Protein AF-A0A0F9E823-F1 (afdb_monomer_lite)

Structure (mmCIF, N/CA/C/O backbone):
data_AF-A0A0F9E823-F1
#
_entry.id   AF-A0A0F9E823-F1
#
loop_
_atom_site.group_PDB
_atom_site.id
_atom_site.type_symbol
_atom_site.label_atom_id
_atom_site.label_alt_id
_atom_site.label_comp_id
_atom_site.label_asym_id
_atom_site.label_entity_id
_atom_site.label_seq_id
_atom_site.pdbx_PDB_ins_code
_atom_site.Cartn_x
_atom_site.Cartn_y
_atom_site.Cartn_z
_atom_site.occupancy
_atom_site.B_iso_or_equiv
_atom_site.auth_seq_id
_atom_site.auth_comp_id
_atom_site.auth_asym_id
_atom_site.auth_atom_id
_atom_site.pdbx_PDB_model_num
ATOM 1 N N . TYR A 1 1 ? -15.273 -34.478 31.772 1.00 51.88 1 TYR A N 1
ATOM 2 C CA . TYR A 1 1 ? -16.174 -34.191 32.905 1.00 51.88 1 TYR A CA 1
ATOM 3 C C . TYR A 1 1 ? -17.495 -34.919 32.652 1.00 51.88 1 TYR A C 1
ATOM 5 O O . TYR A 1 1 ? -17.948 -34.896 31.516 1.00 51.88 1 TYR A O 1
ATOM 13 N N . LEU A 1 2 ? -18.035 -35.640 33.644 1.00 41.28 2 LEU A N 1
ATOM 14 C CA . LEU A 1 2 ? -19.328 -36.354 33.585 1.00 41.28 2 LEU A CA 1
ATOM 15 C C . LEU A 1 2 ? -20.407 -35.498 34.263 1.00 41.28 2 LEU A C 1
ATOM 17 O O . LEU A 1 2 ? -20.088 -34.781 35.212 1.00 41.28 2 LEU A O 1
ATOM 21 N N . ASP A 1 3 ? -21.653 -35.568 33.795 1.00 51.78 3 ASP A N 1
ATOM 22 C CA . ASP A 1 3 ? -22.774 -34.869 34.435 1.00 51.78 3 ASP A CA 1
ATOM 23 C C . ASP A 1 3 ? -23.359 -35.646 35.633 1.00 51.78 3 ASP A C 1
ATOM 25 O O . ASP A 1 3 ? -22.961 -36.775 35.933 1.00 51.78 3 ASP A O 1
ATOM 29 N N . ALA A 1 4 ? -24.319 -35.028 36.333 1.00 51.75 4 ALA A N 1
ATOM 30 C CA . ALA A 1 4 ? -24.940 -35.549 37.556 1.00 51.75 4 ALA A CA 1
ATOM 31 C C . ALA A 1 4 ? -25.708 -36.881 37.384 1.00 51.75 4 ALA A C 1
ATOM 33 O O . ALA A 1 4 ? -26.184 -37.437 38.373 1.00 51.75 4 ALA A O 1
ATOM 34 N N . TYR A 1 5 ? -25.802 -37.421 36.163 1.00 61.12 5 TYR A N 1
ATOM 35 C CA . TYR A 1 5 ? -26.420 -38.717 35.868 1.00 61.12 5 TYR A CA 1
ATOM 36 C C . TYR A 1 5 ? -25.444 -39.710 35.219 1.00 61.12 5 TYR A C 1
ATOM 38 O O . TYR A 1 5 ? -25.870 -40.714 34.646 1.00 61.12 5 TYR A O 1
ATOM 46 N N . SER A 1 6 ? -24.133 -39.470 35.352 1.00 50.97 6 SER A N 1
ATOM 47 C CA . SER A 1 6 ? -23.059 -40.373 34.910 1.00 50.97 6 SER A CA 1
ATOM 48 C C . SER A 1 6 ? -23.099 -40.719 33.419 1.00 50.97 6 SER A C 1
ATOM 50 O O . SER A 1 6 ? -22.678 -41.809 33.023 1.00 50.97 6 SER A O 1
ATOM 52 N N . LYS A 1 7 ? -23.578 -39.801 32.571 1.00 49.72 7 LYS A N 1
ATOM 53 C CA . LYS A 1 7 ? -23.459 -39.944 31.116 1.00 49.72 7 LYS A CA 1
ATOM 54 C C . LYS A 1 7 ? -22.260 -39.139 30.604 1.00 49.72 7 LYS A C 1
ATOM 56 O O . LYS A 1 7 ? -22.014 -38.031 31.088 1.00 49.72 7 LYS A O 1
ATOM 61 N N . PRO A 1 8 ? -21.491 -39.667 29.632 1.00 44.06 8 PRO A N 1
ATOM 62 C CA . PRO A 1 8 ? -20.474 -38.878 28.954 1.00 44.06 8 PRO A CA 1
ATOM 63 C C . PRO A 1 8 ? -21.167 -37.756 28.183 1.00 44.06 8 PRO A C 1
ATOM 65 O O . PRO A 1 8 ? -21.894 -38.016 27.225 1.00 44.06 8 PRO A O 1
ATOM 68 N N . GLN A 1 9 ? -20.953 -36.508 28.607 1.00 42.44 9 GLN A N 1
ATOM 69 C CA . GLN A 1 9 ? -21.302 -35.363 27.779 1.00 42.44 9 GLN A CA 1
ATOM 70 C C . GLN A 1 9 ? -20.409 -35.409 26.543 1.00 42.44 9 GLN A C 1
ATOM 72 O O . GLN A 1 9 ? -19.205 -35.161 26.612 1.00 42.44 9 GLN A O 1
ATOM 77 N N . ILE A 1 10 ? -21.010 -35.771 25.412 1.00 44.00 10 ILE A N 1
ATOM 78 C CA . ILE A 1 10 ? -20.443 -35.488 24.104 1.00 44.00 10 ILE A CA 1
ATOM 79 C C . ILE A 1 10 ? -20.475 -33.967 24.013 1.00 44.00 10 ILE A C 1
ATOM 81 O O . ILE A 1 10 ? -21.539 -33.380 23.836 1.00 44.00 10 ILE A O 1
ATOM 85 N N . SER A 1 11 ? -19.325 -33.325 24.205 1.00 42.19 11 SER A N 1
ATOM 86 C CA . SER A 1 11 ? -19.138 -31.951 23.767 1.00 42.19 11 SER A CA 1
ATOM 87 C C . SER A 1 11 ? -19.250 -31.988 22.250 1.00 42.19 11 SER A C 1
ATOM 89 O O . SER A 1 11 ? -18.261 -32.231 21.554 1.00 42.19 11 SER A O 1
ATOM 91 N N . THR A 1 12 ? -20.466 -31.833 21.729 1.00 45.38 12 THR A N 1
ATOM 92 C CA . THR A 1 12 ? -20.644 -31.316 20.382 1.00 45.38 12 THR A CA 1
ATOM 93 C C . THR A 1 12 ? -19.885 -30.006 20.390 1.00 45.38 12 THR A C 1
ATOM 95 O O . THR A 1 12 ? -20.267 -29.049 21.061 1.00 45.38 12 THR A O 1
ATOM 98 N N . GLY A 1 13 ? -18.707 -30.038 19.771 1.00 40.69 13 GLY A N 1
ATOM 99 C CA . GLY A 1 13 ? -17.981 -28.848 19.400 1.00 40.69 13 GLY A CA 1
ATOM 100 C C . GLY A 1 13 ? -18.860 -28.131 18.401 1.00 40.69 13 GLY A C 1
ATOM 101 O O . GLY A 1 13 ? -18.673 -28.284 17.199 1.00 40.69 13 GLY A O 1
ATOM 102 N N . ASP A 1 14 ? -19.844 -27.399 18.914 1.00 35.91 14 ASP A N 1
ATOM 103 C CA . ASP A 1 14 ? -20.392 -26.263 18.216 1.00 35.91 14 ASP A CA 1
ATOM 104 C C . ASP A 1 14 ? -19.185 -25.354 18.048 1.00 35.91 14 ASP A C 1
ATOM 106 O O . ASP A 1 14 ? -18.754 -24.652 18.968 1.00 35.91 14 ASP A O 1
ATOM 110 N N . SER A 1 15 ? -18.542 -25.479 16.886 1.00 37.94 15 SER A N 1
ATOM 111 C CA . SER A 1 15 ? -17.681 -24.433 16.385 1.00 37.94 15 SER A CA 1
ATOM 112 C C . SER A 1 15 ? -18.488 -23.167 16.577 1.00 37.94 15 SER A C 1
ATOM 114 O O . SER A 1 15 ? -19.574 -23.043 16.009 1.00 37.94 15 SER A O 1
ATOM 116 N N . LEU A 1 16 ? -17.998 -22.273 17.433 1.00 32.94 16 LEU A N 1
ATOM 117 C CA . LEU A 1 16 ? -18.431 -20.892 17.430 1.00 32.94 1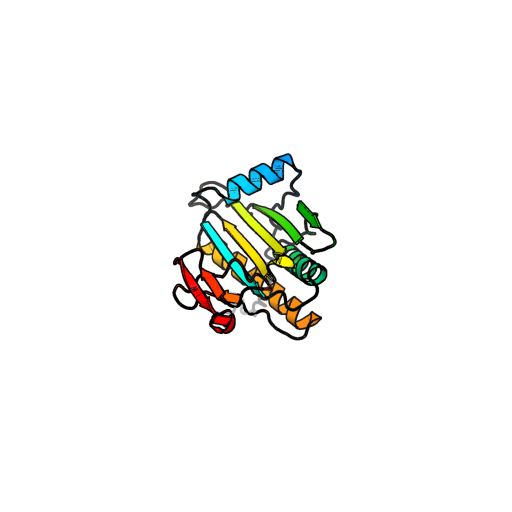6 LEU A CA 1
ATOM 118 C C . LEU A 1 16 ? -18.158 -20.410 16.007 1.00 32.94 16 LEU A C 1
ATOM 120 O O . LEU A 1 16 ? -17.050 -19.983 15.687 1.00 32.94 16 LEU A O 1
ATOM 124 N N . GLU A 1 17 ? -19.142 -20.579 15.127 1.00 34.62 17 GLU A N 1
ATOM 125 C CA . GLU A 1 17 ? -19.197 -19.919 13.843 1.00 34.62 17 GLU A CA 1
ATOM 126 C C . GLU A 1 17 ? -19.308 -18.447 14.201 1.00 34.62 17 GLU A C 1
ATOM 128 O O . GLU A 1 17 ? -20.386 -17.888 14.407 1.00 34.62 17 GLU A O 1
ATOM 133 N N . VAL A 1 18 ? -18.145 -17.821 14.367 1.00 32.34 18 VAL A N 1
ATOM 134 C CA . VAL A 1 18 ? -18.018 -16.381 14.317 1.00 32.34 18 VAL A CA 1
ATOM 135 C C . VAL A 1 18 ? -18.465 -16.030 12.909 1.00 32.34 18 VAL A C 1
ATOM 137 O O . VAL A 1 18 ? -17.689 -16.109 11.958 1.00 32.34 18 VAL A O 1
ATOM 140 N N . ILE A 1 19 ? -19.751 -15.712 12.768 1.00 34.84 19 ILE A N 1
ATOM 141 C CA . ILE A 1 19 ? -20.310 -15.101 11.571 1.00 34.84 19 ILE A CA 1
ATOM 142 C C . ILE A 1 19 ? -19.600 -13.752 11.458 1.00 34.84 19 ILE A C 1
ATOM 144 O O . ILE A 1 19 ? -20.038 -12.749 12.024 1.00 34.84 19 ILE A O 1
ATOM 148 N N . SER A 1 20 ? -18.449 -13.743 10.787 1.00 34.41 20 SER A N 1
ATOM 149 C CA . SER A 1 20 ? -17.701 -12.535 10.487 1.00 34.41 20 SER A CA 1
ATOM 150 C C . SER A 1 20 ? -18.531 -11.753 9.473 1.00 34.41 20 SER A C 1
ATOM 152 O O . SER A 1 20 ? -18.545 -12.010 8.268 1.00 34.41 20 SER A 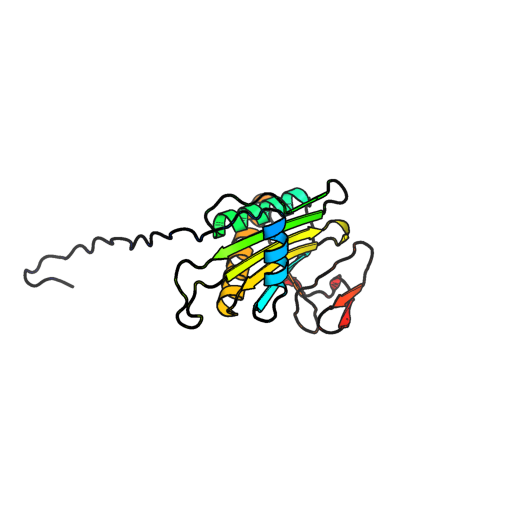O 1
ATOM 154 N N . LYS A 1 21 ? -19.332 -10.811 9.974 1.00 38.09 21 LYS A N 1
ATOM 155 C CA . LYS A 1 21 ? -20.117 -9.911 9.131 1.00 38.09 21 LYS A CA 1
ATOM 156 C C . LYS A 1 21 ? -19.153 -8.941 8.462 1.00 38.09 21 LYS A C 1
ATOM 158 O O . LYS A 1 21 ? -18.930 -7.862 8.982 1.00 38.09 21 LYS A O 1
ATOM 163 N N . CYS A 1 22 ? -18.567 -9.375 7.345 1.00 41.81 22 CYS A N 1
ATOM 164 C CA . CYS A 1 22 ? -17.647 -8.653 6.461 1.00 41.81 22 CYS A CA 1
ATOM 165 C C . CYS A 1 22 ? -17.723 -7.123 6.630 1.00 41.81 22 CYS A C 1
ATOM 167 O O . CYS A 1 22 ? -18.826 -6.572 6.524 1.00 41.81 22 CYS A O 1
ATOM 169 N N . PRO A 1 23 ? -16.596 -6.426 6.857 1.00 50.97 23 PRO A N 1
ATOM 170 C CA . PRO A 1 23 ? -16.623 -4.994 7.118 1.00 50.97 23 PRO A CA 1
ATOM 171 C C . PRO A 1 23 ? -17.275 -4.218 5.961 1.00 50.97 23 PRO A C 1
ATOM 173 O O . PRO A 1 23 ? -17.267 -4.645 4.799 1.00 50.97 23 PRO A O 1
ATOM 176 N N . LEU A 1 24 ? -17.886 -3.076 6.281 1.00 51.88 24 LEU A N 1
ATOM 177 C CA . LEU A 1 24 ? -18.516 -2.207 5.288 1.00 51.88 24 LEU A CA 1
ATOM 178 C C . LEU A 1 24 ? -17.419 -1.547 4.447 1.00 51.88 24 LEU A C 1
ATOM 180 O O . LEU A 1 24 ? -16.830 -0.551 4.855 1.00 51.88 24 LEU A O 1
ATOM 184 N N . ILE A 1 25 ? -17.141 -2.123 3.276 1.00 54.28 25 ILE A N 1
ATOM 185 C CA . ILE A 1 25 ? -16.288 -1.499 2.262 1.00 54.28 25 ILE A CA 1
ATOM 186 C C . ILE A 1 25 ? -17.143 -0.554 1.430 1.00 54.28 25 ILE A C 1
ATOM 188 O O . ILE A 1 25 ? -18.119 -0.984 0.802 1.00 54.28 25 ILE A O 1
ATOM 192 N N . PHE A 1 26 ? -16.756 0.714 1.389 1.00 55.88 26 PHE A N 1
ATOM 193 C CA . PHE A 1 26 ? -17.346 1.686 0.477 1.00 55.88 26 PHE A CA 1
ATOM 194 C C . PHE A 1 26 ? -16.595 1.651 -0.855 1.00 55.88 26 PHE A C 1
ATOM 196 O O . PHE A 1 26 ? -15.373 1.771 -0.876 1.00 55.88 26 PHE A O 1
ATOM 203 N N . ASN A 1 27 ? -17.321 1.509 -1.968 1.00 56.00 27 ASN A N 1
ATOM 204 C CA . ASN A 1 27 ? -16.772 1.773 -3.299 1.00 56.00 27 ASN A CA 1
ATOM 205 C C . ASN A 1 27 ? -16.752 3.291 -3.501 1.00 56.00 27 ASN A C 1
ATOM 207 O O . ASN A 1 27 ? -17.827 3.896 -3.552 1.00 56.00 27 ASN A O 1
ATOM 211 N N . PRO A 1 28 ? -15.579 3.934 -3.582 1.00 52.19 28 PRO A N 1
ATOM 212 C CA . PRO A 1 28 ? -15.544 5.382 -3.615 1.00 52.19 28 PRO A CA 1
ATOM 213 C C . PRO A 1 28 ? -15.799 5.894 -5.045 1.00 52.19 28 PRO A C 1
ATOM 215 O O . PRO A 1 28 ? -15.159 5.456 -5.996 1.00 52.19 28 PRO A O 1
ATOM 218 N N . GLY A 1 29 ? -16.762 6.809 -5.199 1.00 51.72 29 GLY A N 1
ATOM 219 C CA . GLY A 1 29 ? -16.873 7.689 -6.375 1.00 51.72 29 GLY A CA 1
ATOM 220 C C . GLY A 1 29 ? -15.883 8.856 -6.277 1.00 51.72 29 GLY A C 1
ATOM 221 O O . GLY A 1 29 ? -15.332 9.072 -5.203 1.00 51.72 29 GLY A O 1
ATOM 222 N N . GLU A 1 30 ? -15.652 9.617 -7.349 1.00 54.06 30 GLU A N 1
ATOM 223 C CA . GLU A 1 30 ? -14.573 10.629 -7.416 1.00 54.06 30 GLU A CA 1
ATOM 224 C C . GLU A 1 30 ? -14.560 11.624 -6.236 1.00 54.06 30 GLU A C 1
ATOM 226 O O . GLU A 1 30 ? -13.522 11.801 -5.596 1.00 54.06 30 GLU A O 1
ATOM 231 N N . GLU A 1 31 ? -15.714 12.190 -5.863 1.00 54.94 31 GLU A N 1
ATOM 232 C CA . GLU A 1 31 ? -15.841 13.080 -4.693 1.00 54.94 31 GLU A CA 1
ATOM 233 C C . GLU A 1 31 ? -15.487 12.371 -3.370 1.00 54.94 31 GLU A C 1
ATOM 235 O O . GLU A 1 31 ? -14.822 12.930 -2.496 1.00 54.94 31 GLU A O 1
ATOM 240 N N . ASN A 1 32 ? -15.868 11.099 -3.237 1.00 69.38 32 ASN A N 1
ATOM 241 C CA . ASN A 1 32 ? -15.566 10.286 -2.059 1.00 69.38 32 ASN A CA 1
ATOM 242 C C . ASN A 1 32 ? -14.090 9.866 -2.008 1.00 69.38 32 ASN A C 1
ATOM 244 O O . ASN A 1 32 ? -13.532 9.742 -0.920 1.00 69.38 32 ASN A O 1
ATOM 248 N N . ILE A 1 33 ? -13.433 9.682 -3.158 1.00 73.44 33 ILE A N 1
ATOM 249 C CA . ILE A 1 33 ? -11.995 9.384 -3.232 1.00 73.44 33 ILE A CA 1
ATOM 250 C C . ILE A 1 33 ? -11.187 10.565 -2.697 1.00 73.44 33 ILE A C 1
ATOM 252 O O . ILE A 1 33 ? -10.274 10.354 -1.901 1.00 73.44 33 ILE A O 1
ATOM 256 N N . ALA A 1 34 ? -11.527 11.797 -3.090 1.00 76.00 34 ALA A N 1
ATOM 257 C CA . ALA A 1 34 ? -10.854 12.994 -2.585 1.00 76.00 34 ALA A CA 1
ATOM 258 C C . ALA A 1 34 ? -10.944 13.081 -1.053 1.00 76.00 34 ALA A C 1
ATOM 260 O O . ALA A 1 34 ? -9.937 13.310 -0.384 1.00 76.00 34 ALA A O 1
ATOM 261 N N . LYS A 1 35 ? -12.123 12.786 -0.490 1.00 81.56 35 LYS A N 1
ATOM 262 C CA . LYS A 1 35 ? -12.323 12.720 0.962 1.00 81.56 35 LYS A CA 1
ATOM 263 C C . LYS A 1 35 ? -11.494 11.614 1.624 1.00 81.56 35 LYS A C 1
ATOM 265 O O . LYS A 1 35 ? -10.905 11.849 2.672 1.00 81.56 35 LYS A O 1
ATOM 270 N N . ILE A 1 36 ? -11.408 10.425 1.026 1.00 81.56 36 ILE A N 1
ATOM 271 C CA . ILE A 1 36 ? -10.581 9.328 1.563 1.00 81.56 36 ILE A CA 1
ATOM 272 C C . ILE A 1 36 ? -9.095 9.694 1.538 1.00 81.56 36 ILE A C 1
ATOM 274 O O . ILE A 1 36 ? -8.388 9.395 2.496 1.00 81.56 36 ILE A O 1
ATOM 278 N N . LYS A 1 37 ? -8.619 10.366 0.483 1.00 83.81 37 LYS A N 1
ATOM 279 C CA . LYS A 1 37 ? -7.239 10.873 0.417 1.00 83.81 37 LYS A CA 1
ATOM 280 C C . LYS A 1 37 ? -6.960 11.869 1.542 1.00 83.81 37 LYS A C 1
ATOM 282 O O . LYS A 1 37 ? -5.974 11.704 2.247 1.00 83.81 37 LYS A O 1
ATOM 287 N N . GLN A 1 38 ? -7.873 12.815 1.769 1.00 84.56 38 GLN A N 1
ATOM 288 C CA . GLN A 1 38 ? -7.774 13.766 2.880 1.00 84.56 38 GLN A CA 1
ATOM 289 C C . GLN A 1 38 ? -7.772 13.075 4.248 1.00 84.56 38 GLN A C 1
ATOM 291 O O . GLN A 1 38 ? -6.980 13.439 5.108 1.00 84.56 38 GLN A O 1
ATOM 296 N N . LEU A 1 39 ? -8.624 12.063 4.449 1.00 84.81 39 LEU A N 1
ATOM 297 C CA . LEU A 1 39 ? -8.623 11.277 5.685 1.00 84.81 39 LEU A CA 1
ATOM 298 C C . LEU A 1 39 ? -7.294 10.544 5.878 1.00 84.81 39 LEU A C 1
ATOM 300 O O . LEU A 1 39 ? -6.754 10.554 6.973 1.00 84.81 39 LEU A O 1
ATOM 304 N N . PHE A 1 40 ? -6.747 9.947 4.819 1.00 85.94 40 PHE A N 1
ATOM 305 C CA . PHE A 1 40 ? -5.474 9.227 4.877 1.00 85.94 40 PHE A CA 1
ATOM 306 C C . PHE A 1 40 ? -4.280 10.129 5.223 1.00 85.94 40 PHE A C 1
ATOM 308 O O . PHE A 1 40 ? -3.288 9.653 5.766 1.00 85.94 40 PHE A O 1
ATOM 315 N N . GLU A 1 41 ? -4.376 11.418 4.900 1.00 85.12 41 GLU A N 1
ATOM 316 C CA . GLU A 1 41 ? -3.374 12.442 5.211 1.00 85.12 41 GLU A CA 1
ATOM 317 C C . GLU A 1 41 ? -3.628 13.143 6.560 1.00 85.12 41 GLU A C 1
ATOM 319 O O . GLU A 1 41 ? -2.816 13.966 6.982 1.00 85.12 41 GLU A O 1
ATOM 324 N N . ASN A 1 42 ? -4.734 12.834 7.248 1.00 86.00 42 ASN A N 1
ATOM 325 C CA . ASN A 1 42 ? -5.053 13.411 8.551 1.00 86.00 42 ASN A CA 1
ATOM 326 C C . ASN A 1 42 ? -4.056 12.929 9.623 1.00 86.00 42 ASN A C 1
ATOM 328 O O . ASN A 1 42 ? -3.708 11.752 9.673 1.00 86.00 42 ASN A O 1
ATOM 332 N N . SER A 1 43 ? -3.648 13.826 10.526 1.00 78.94 43 SER A N 1
ATOM 333 C CA . SER A 1 43 ? -2.750 13.525 11.648 1.00 78.94 43 SER A CA 1
ATOM 334 C C . SER A 1 43 ? -3.303 12.491 12.626 1.00 78.94 43 SER A C 1
ATOM 336 O O . SER A 1 43 ? -2.522 11.827 13.303 1.00 78.94 43 SER A O 1
ATOM 338 N N . ASP A 1 44 ? -4.627 12.351 12.697 1.00 83.38 44 ASP A N 1
ATOM 339 C CA . ASP A 1 44 ? -5.288 11.371 13.569 1.00 83.38 44 ASP A CA 1
ATOM 340 C C . ASP A 1 44 ? -5.223 9.940 13.003 1.00 83.38 44 ASP A C 1
ATOM 342 O O . ASP A 1 44 ? -5.487 8.972 13.715 1.00 83.38 44 ASP A O 1
ATOM 346 N N . ILE A 1 45 ? -4.850 9.788 11.726 1.00 89.00 45 ILE A N 1
ATOM 347 C CA . ILE A 1 45 ? -4.667 8.490 11.084 1.00 89.00 45 ILE A CA 1
ATOM 348 C C . ILE A 1 45 ? -3.199 8.084 11.175 1.00 89.00 45 ILE A C 1
ATOM 350 O O . ILE A 1 45 ? -2.310 8.637 10.526 1.00 89.00 45 ILE A O 1
ATOM 354 N N . ILE A 1 46 ? -2.948 7.041 11.957 1.00 90.38 46 ILE A N 1
ATOM 355 C CA . ILE A 1 46 ? -1.654 6.373 12.013 1.00 90.38 46 ILE A CA 1
ATOM 356 C C . ILE A 1 46 ? -1.494 5.588 10.717 1.00 90.38 46 ILE A C 1
ATOM 358 O O . ILE A 1 46 ? -2.388 4.842 10.324 1.00 90.38 46 ILE A O 1
ATOM 362 N N . THR A 1 47 ? -0.346 5.720 10.055 1.00 90.62 47 THR A N 1
ATOM 363 C CA . THR A 1 47 ? -0.064 5.007 8.806 1.00 90.62 47 THR A CA 1
ATOM 364 C C . THR A 1 47 ? 1.148 4.095 8.936 1.00 90.62 47 THR A C 1
ATOM 366 O O . THR A 1 47 ? 2.136 4.412 9.597 1.00 90.62 47 THR A O 1
ATOM 369 N N . ALA A 1 48 ? 1.089 2.946 8.269 1.00 89.69 48 ALA A N 1
ATOM 370 C CA . ALA A 1 48 ? 2.242 2.089 8.033 1.00 89.69 48 ALA A CA 1
ATOM 371 C C . ALA A 1 48 ? 2.219 1.571 6.600 1.00 89.69 48 ALA A C 1
ATOM 373 O O . ALA A 1 48 ? 1.173 1.500 5.950 1.00 89.69 48 ALA A O 1
ATOM 374 N N . LYS A 1 49 ? 3.390 1.188 6.096 1.00 90.88 49 LYS A N 1
ATOM 375 C CA . LYS A 1 49 ? 3.525 0.711 4.723 1.00 90.88 49 LYS A CA 1
ATOM 376 C C . LYS A 1 49 ? 4.582 -0.365 4.572 1.00 90.88 49 LYS A C 1
ATOM 378 O O . LYS A 1 49 ? 5.573 -0.391 5.304 1.00 90.88 49 LYS A O 1
ATOM 383 N N . ARG A 1 50 ? 4.396 -1.203 3.559 1.00 89.44 50 ARG A N 1
ATOM 384 C CA . ARG A 1 50 ? 5.421 -2.093 3.009 1.00 89.44 50 ARG A CA 1
ATOM 385 C C . ARG A 1 50 ? 5.603 -1.769 1.539 1.00 89.44 50 ARG A C 1
ATOM 387 O O . ARG A 1 50 ? 4.622 -1.603 0.812 1.00 89.44 50 ARG A O 1
ATOM 394 N N . THR A 1 51 ? 6.858 -1.697 1.128 1.00 88.44 51 THR A N 1
ATOM 395 C CA . THR A 1 51 ? 7.236 -1.442 -0.259 1.00 88.44 51 THR A CA 1
ATOM 396 C C . THR A 1 51 ? 8.128 -2.567 -0.719 1.00 88.44 51 THR A C 1
ATOM 398 O O . THR A 1 51 ? 9.008 -2.987 0.025 1.00 88.44 51 THR A O 1
ATOM 401 N N . PHE A 1 52 ? 7.922 -3.034 -1.937 1.00 88.06 52 PHE A N 1
ATOM 402 C CA . PHE A 1 52 ? 8.743 -4.070 -2.538 1.00 88.06 52 PHE A CA 1
ATOM 403 C C . PHE A 1 52 ? 9.103 -3.707 -3.972 1.00 88.06 52 PHE A C 1
ATOM 405 O O . PHE A 1 52 ? 8.434 -2.892 -4.613 1.00 88.06 52 PHE A O 1
ATOM 412 N N . GLU A 1 53 ? 10.193 -4.299 -4.446 1.00 87.12 53 GLU A N 1
ATOM 413 C CA . GLU A 1 53 ? 10.665 -4.125 -5.813 1.00 87.12 53 GLU A CA 1
ATOM 414 C C . GLU A 1 53 ? 9.686 -4.767 -6.797 1.00 87.12 53 GLU A C 1
ATOM 416 O O . GLU A 1 53 ? 9.195 -5.878 -6.576 1.00 87.12 53 GLU A O 1
ATOM 421 N N . LEU A 1 54 ? 9.403 -4.071 -7.893 1.00 86.12 54 LEU A N 1
ATOM 422 C CA . LEU A 1 54 ? 8.537 -4.586 -8.941 1.00 86.12 54 LEU A CA 1
ATOM 423 C C . LEU A 1 54 ? 9.310 -5.547 -9.860 1.00 86.12 54 LEU A C 1
ATOM 425 O O . LEU A 1 54 ? 9.761 -5.186 -10.937 1.00 86.12 54 LEU A O 1
ATOM 429 N N . GLU A 1 55 ? 9.486 -6.793 -9.414 1.00 82.38 55 GLU A N 1
ATOM 430 C CA . GLU A 1 55 ? 10.232 -7.821 -10.167 1.00 82.38 55 GLU A CA 1
ATOM 431 C C . GLU A 1 55 ? 9.425 -8.477 -11.306 1.00 82.38 55 GLU A C 1
ATOM 433 O O . GLU A 1 55 ? 9.994 -9.139 -12.176 1.00 82.38 55 GLU A O 1
ATOM 438 N N . TYR A 1 56 ? 8.097 -8.337 -11.289 1.00 85.50 56 TYR A N 1
ATOM 439 C CA . TYR A 1 56 ? 7.171 -9.028 -12.191 1.00 85.50 56 TYR A CA 1
ATOM 440 C C . TYR A 1 56 ? 6.262 -8.042 -12.926 1.00 85.50 56 TYR A C 1
ATOM 442 O O . TYR A 1 56 ? 6.271 -6.847 -12.647 1.00 85.50 56 TYR A O 1
ATOM 450 N N . ASP A 1 57 ? 5.440 -8.561 -13.847 1.00 90.25 57 ASP A N 1
ATOM 451 C CA . ASP A 1 57 ? 4.471 -7.767 -14.609 1.00 90.25 57 ASP A CA 1
ATOM 452 C C . ASP A 1 57 ? 3.687 -6.795 -13.692 1.00 90.25 57 ASP A C 1
ATOM 454 O O . ASP A 1 57 ? 3.043 -7.251 -12.735 1.00 90.25 57 ASP A O 1
ATOM 458 N N . PRO A 1 58 ? 3.732 -5.473 -13.955 1.00 91.81 58 PRO A N 1
ATOM 459 C CA . PRO A 1 58 ? 3.111 -4.457 -13.106 1.00 91.81 58 PRO A CA 1
ATOM 460 C C . PRO A 1 58 ? 1.610 -4.661 -12.897 1.00 91.81 58 PRO A C 1
ATOM 462 O O . PRO A 1 58 ? 1.106 -4.586 -11.772 1.00 91.81 58 PRO A O 1
ATOM 465 N N . ARG A 1 59 ? 0.886 -4.985 -13.973 1.00 92.25 59 ARG A N 1
ATOM 466 C CA . ARG A 1 59 ? -0.565 -5.191 -13.929 1.00 92.25 59 ARG A CA 1
ATOM 467 C C . ARG A 1 59 ? -0.916 -6.420 -13.102 1.00 92.25 59 ARG A C 1
ATOM 469 O O . ARG A 1 59 ? -1.761 -6.346 -12.214 1.00 92.25 59 ARG A O 1
ATOM 476 N N . LYS A 1 60 ? -0.231 -7.534 -13.341 1.00 90.88 60 LYS A N 1
ATOM 477 C CA . LYS A 1 60 ? -0.426 -8.771 -12.585 1.00 90.88 60 LYS A CA 1
ATOM 478 C C . LYS A 1 60 ? -0.085 -8.580 -11.109 1.00 90.88 60 LYS A C 1
ATOM 480 O O . LYS A 1 60 ? -0.816 -9.061 -10.248 1.00 90.88 60 LYS A O 1
ATOM 485 N N . SER A 1 61 ? 0.980 -7.839 -10.815 1.00 91.12 61 SER A N 1
ATOM 486 C CA . SER A 1 61 ? 1.378 -7.494 -9.448 1.00 91.12 61 SER A CA 1
ATOM 487 C C . SER A 1 61 ? 0.284 -6.706 -8.717 1.00 91.12 61 SER A C 1
ATOM 489 O O . SER A 1 61 ? -0.061 -7.017 -7.570 1.00 91.12 61 SER A O 1
ATOM 491 N N . PHE A 1 62 ? -0.315 -5.736 -9.410 1.00 92.00 62 PHE A N 1
ATOM 492 C CA . PHE A 1 62 ? -1.445 -4.954 -8.915 1.00 92.00 62 PHE A CA 1
ATOM 493 C C . PHE A 1 62 ? -2.693 -5.812 -8.674 1.00 92.00 62 PHE A C 1
ATOM 495 O O . PHE A 1 62 ? -3.327 -5.701 -7.622 1.00 92.00 62 PHE A O 1
ATOM 502 N N . ASP A 1 63 ? -3.028 -6.703 -9.608 1.00 90.81 63 ASP A N 1
ATOM 503 C CA . ASP A 1 63 ? -4.196 -7.576 -9.488 1.00 90.81 63 ASP A CA 1
ATOM 504 C C . ASP A 1 63 ? -4.060 -8.582 -8.335 1.00 90.81 63 ASP A C 1
ATOM 506 O O . ASP A 1 63 ? -5.014 -8.770 -7.580 1.00 90.81 63 ASP A O 1
ATOM 510 N N . LEU A 1 64 ? -2.874 -9.150 -8.097 1.00 91.12 64 LEU A N 1
ATOM 511 C CA . LEU A 1 64 ? -2.656 -10.057 -6.960 1.00 91.12 64 LEU A CA 1
ATOM 512 C C . LEU A 1 64 ? -2.817 -9.361 -5.604 1.00 91.12 64 LEU A C 1
ATOM 514 O O . LEU A 1 64 ? -3.388 -9.941 -4.678 1.00 91.12 64 LEU A O 1
ATOM 518 N N . LEU A 1 65 ? -2.348 -8.117 -5.485 1.00 90.81 65 LEU A N 1
ATOM 519 C CA . LEU A 1 65 ? -2.547 -7.301 -4.284 1.00 90.81 65 LEU A CA 1
ATOM 520 C C . LEU A 1 65 ? -4.016 -6.976 -4.056 1.00 90.81 65 LEU A C 1
ATOM 522 O O . LEU A 1 65 ? -4.524 -7.112 -2.942 1.00 90.81 65 LEU A O 1
ATOM 526 N N . LYS A 1 66 ? -4.709 -6.580 -5.124 1.00 89.88 66 LYS A N 1
ATOM 527 C CA . LYS A 1 66 ? -6.155 -6.378 -5.100 1.00 89.88 66 LYS A CA 1
ATOM 528 C C . LYS A 1 66 ? -6.854 -7.634 -4.601 1.00 89.88 66 LYS A C 1
ATOM 530 O O . LYS A 1 66 ? -7.614 -7.564 -3.643 1.00 89.88 66 LYS A O 1
ATOM 535 N N . GLU A 1 67 ? -6.556 -8.793 -5.173 1.00 88.81 67 GLU A N 1
ATOM 536 C CA . GLU A 1 67 ? -7.145 -10.055 -4.730 1.00 88.81 67 GLU A CA 1
ATOM 537 C C . GLU A 1 67 ? -6.836 -10.392 -3.264 1.00 88.81 67 GLU A C 1
ATOM 539 O O . GLU A 1 67 ? -7.707 -10.919 -2.571 1.00 88.81 67 GLU A O 1
ATOM 544 N N . ALA A 1 68 ? -5.619 -10.120 -2.779 1.00 90.00 68 ALA A N 1
ATOM 545 C CA . ALA A 1 68 ? -5.260 -10.326 -1.375 1.00 90.00 68 ALA A CA 1
ATOM 546 C C . ALA A 1 68 ? -6.125 -9.460 -0.446 1.00 90.00 68 ALA A C 1
ATOM 548 O O . ALA A 1 68 ? -6.669 -9.962 0.539 1.00 90.00 68 ALA A O 1
ATOM 549 N N . ILE A 1 69 ? -6.323 -8.188 -0.802 1.00 88.44 69 ILE A N 1
ATOM 550 C CA . ILE A 1 69 ? -7.199 -7.268 -0.067 1.00 88.44 69 ILE A CA 1
ATOM 551 C C . ILE A 1 69 ? -8.659 -7.712 -0.166 1.00 88.44 69 ILE A C 1
ATOM 553 O O . ILE A 1 69 ? -9.361 -7.731 0.841 1.00 88.44 69 ILE A O 1
ATOM 557 N N . GLY A 1 70 ? -9.125 -8.133 -1.341 1.00 85.25 70 GLY A N 1
ATOM 558 C CA . GLY A 1 70 ? -10.476 -8.670 -1.512 1.00 85.25 70 GLY A CA 1
ATOM 559 C C . GLY A 1 70 ? -10.732 -9.889 -0.622 1.00 85.25 70 GLY A C 1
ATOM 560 O O . GLY A 1 70 ? -11.774 -9.981 0.025 1.00 85.25 70 GLY A O 1
ATOM 561 N N . LYS A 1 71 ? -9.745 -10.788 -0.506 1.00 86.38 71 LYS A N 1
ATOM 562 C CA . LYS A 1 71 ? -9.808 -11.950 0.394 1.00 86.38 71 LYS A CA 1
ATOM 563 C C . LYS A 1 71 ? -9.815 -11.535 1.867 1.00 86.38 71 LYS A C 1
ATOM 565 O O . LYS A 1 71 ? -10.590 -12.096 2.632 1.00 86.38 71 LYS A O 1
ATOM 570 N N . TRP A 1 72 ? -8.993 -10.560 2.257 1.00 87.00 72 TRP A N 1
ATOM 571 C CA . TRP A 1 72 ? -8.963 -10.051 3.633 1.00 87.00 72 TRP A CA 1
ATOM 572 C C . TRP A 1 72 ? -10.276 -9.357 4.026 1.00 87.00 72 TRP A C 1
ATOM 574 O O . TRP A 1 72 ? -10.809 -9.579 5.108 1.00 87.00 72 TRP A O 1
ATOM 584 N N . THR A 1 73 ? -10.824 -8.545 3.126 1.00 77.69 73 THR A N 1
ATOM 585 C CA . THR A 1 73 ? -12.037 -7.757 3.376 1.00 77.69 73 THR A CA 1
ATOM 586 C C . THR A 1 73 ? -13.344 -8.523 3.153 1.00 77.69 73 THR A C 1
ATOM 588 O O . THR A 1 73 ? -14.411 -8.047 3.541 1.00 77.69 73 THR A O 1
ATOM 591 N N . GLY A 1 74 ? -13.289 -9.695 2.514 1.00 72.44 74 GLY A N 1
ATOM 592 C CA . GLY A 1 74 ? -14.458 -10.523 2.221 1.00 72.44 74 GLY A CA 1
ATOM 593 C C . GLY A 1 74 ? -15.364 -9.986 1.105 1.00 72.44 74 GLY A C 1
ATOM 594 O O . GLY A 1 74 ? -16.501 -10.443 0.983 1.00 72.44 74 GLY A O 1
ATOM 595 N N . ARG A 1 75 ? -14.913 -9.025 0.282 1.00 67.00 75 ARG A N 1
ATOM 596 C CA . ARG A 1 75 ? -15.687 -8.519 -0.870 1.00 67.00 75 ARG A CA 1
ATOM 597 C C . ARG A 1 75 ? -14.835 -8.352 -2.124 1.00 67.00 75 ARG A C 1
ATOM 599 O O . ARG A 1 75 ? -13.611 -8.255 -2.072 1.00 67.00 75 ARG A O 1
ATOM 606 N N . GLN A 1 76 ? -15.515 -8.285 -3.271 1.00 58.59 76 GLN A N 1
ATOM 607 C CA . GLN A 1 76 ? -14.880 -7.897 -4.526 1.00 58.59 76 GLN A CA 1
ATOM 608 C C . GLN A 1 76 ? -14.339 -6.469 -4.450 1.00 58.59 76 GLN A C 1
ATOM 610 O O . GLN A 1 76 ? -14.949 -5.562 -3.888 1.00 58.59 76 GLN A O 1
ATOM 615 N N . VAL A 1 77 ? -13.164 -6.324 -5.042 1.00 61.19 77 VAL A N 1
ATOM 616 C CA . VAL A 1 77 ? -12.320 -5.139 -5.009 1.00 61.19 77 VAL A CA 1
ATOM 617 C C . VAL A 1 77 ? -12.917 -3.997 -5.830 1.00 61.19 77 VAL A C 1
ATOM 619 O O . VAL A 1 77 ? -13.449 -4.217 -6.920 1.00 61.19 77 VAL A O 1
ATOM 622 N N . SER A 1 78 ? -12.777 -2.772 -5.320 1.00 64.56 78 SER A N 1
ATOM 623 C CA . SER A 1 78 ? -13.100 -1.531 -6.022 1.00 64.56 78 SER A CA 1
ATOM 624 C C . SER A 1 78 ? -12.341 -1.406 -7.351 1.00 64.56 78 SER A C 1
ATOM 626 O O . SER A 1 78 ? -11.234 -1.923 -7.531 1.00 64.56 78 SER A O 1
ATOM 628 N N . LYS A 1 79 ? -12.937 -0.699 -8.321 1.00 68.25 79 LYS A N 1
ATOM 629 C CA . LYS A 1 79 ? -12.212 -0.331 -9.545 1.00 68.25 79 LYS A CA 1
ATOM 630 C C . LYS A 1 79 ? -11.007 0.553 -9.182 1.00 68.25 79 LYS A C 1
ATOM 632 O O . LYS A 1 79 ? -11.100 1.311 -8.214 1.00 68.25 79 LYS A O 1
ATOM 637 N N . PRO A 1 80 ? -9.899 0.476 -9.938 1.00 69.62 80 PRO A N 1
ATOM 638 C CA . PRO A 1 80 ? -8.748 1.341 -9.715 1.00 69.62 80 PRO A CA 1
ATOM 639 C C . PRO A 1 80 ? -9.168 2.808 -9.784 1.00 69.62 80 PRO A C 1
ATOM 641 O O . PRO A 1 80 ? -9.963 3.194 -10.639 1.00 69.62 80 PRO A O 1
ATOM 644 N N . THR A 1 81 ? -8.637 3.612 -8.870 1.00 75.31 81 THR A N 1
ATOM 645 C CA . THR A 1 81 ? -8.820 5.067 -8.851 1.00 75.31 81 THR A CA 1
ATOM 646 C C . THR A 1 81 ? -8.045 5.726 -9.986 1.00 75.31 81 THR A C 1
ATOM 648 O O . THR A 1 81 ? -8.475 6.732 -10.541 1.00 75.31 81 THR A O 1
ATOM 651 N N . TYR A 1 82 ? -6.896 5.150 -10.323 1.00 78.88 82 TYR A N 1
ATOM 652 C CA . TYR A 1 82 ? -6.058 5.559 -11.435 1.00 78.88 82 TYR A CA 1
ATOM 653 C C . TYR A 1 82 ? -5.423 4.315 -12.052 1.00 78.88 82 TYR A C 1
ATOM 655 O O . TYR A 1 82 ? -5.039 3.400 -11.321 1.00 78.88 82 TYR A O 1
ATOM 663 N N . GLU A 1 83 ? -5.324 4.282 -13.378 1.00 86.94 83 GLU A N 1
ATOM 664 C CA . GLU A 1 83 ? -4.656 3.221 -14.130 1.00 86.94 83 GLU A CA 1
ATOM 665 C C . GLU A 1 83 ? -4.149 3.789 -15.463 1.00 86.94 83 GLU A C 1
ATOM 667 O O . GLU A 1 83 ? -4.932 4.294 -16.269 1.00 86.94 83 GLU A O 1
ATOM 672 N N . SER A 1 84 ? -2.842 3.700 -15.703 1.00 87.69 84 SER A N 1
ATOM 673 C CA . SER A 1 84 ? -2.221 3.978 -16.999 1.00 87.69 84 SER A CA 1
ATOM 674 C C . SER A 1 84 ? -1.802 2.686 -17.700 1.00 87.69 84 SER A C 1
ATOM 676 O O . SER A 1 84 ? -1.568 1.649 -17.080 1.00 87.69 84 SER A O 1
ATOM 678 N N . THR A 1 85 ? -1.707 2.737 -19.028 1.00 83.56 85 THR A N 1
ATOM 679 C CA . THR A 1 85 ? -1.336 1.578 -19.849 1.00 83.56 85 THR A CA 1
ATOM 680 C C . THR A 1 85 ? 0.170 1.384 -19.963 1.00 83.56 85 THR A C 1
ATOM 682 O O . THR A 1 85 ? 0.622 0.257 -19.783 1.00 83.56 85 THR A O 1
ATOM 685 N N . LYS A 1 86 ? 0.937 2.438 -20.279 1.00 88.69 86 LYS A N 1
ATOM 686 C CA . LYS A 1 86 ? 2.411 2.420 -20.337 1.00 88.69 86 LYS A CA 1
ATOM 687 C C . LYS A 1 86 ? 2.998 3.820 -20.081 1.00 88.69 86 LYS A C 1
ATOM 689 O O . LYS A 1 86 ? 2.597 4.744 -20.791 1.00 88.69 86 LYS A O 1
ATOM 694 N N . PRO A 1 87 ? 3.960 3.976 -19.154 1.00 87.25 87 PRO A N 1
ATOM 695 C CA . PRO A 1 87 ? 4.308 3.003 -18.111 1.00 87.25 87 PRO A CA 1
ATOM 696 C C . PRO A 1 87 ? 3.083 2.704 -17.235 1.00 87.25 87 PRO A C 1
ATOM 698 O O . PRO A 1 87 ? 2.199 3.555 -17.095 1.00 87.25 87 PRO A O 1
ATOM 701 N N . PHE A 1 88 ? 2.976 1.483 -16.718 1.00 90.38 88 PHE A N 1
ATOM 702 C CA . PHE A 1 88 ? 1.867 1.059 -15.877 1.00 90.38 88 PHE A CA 1
ATOM 703 C C . PHE A 1 88 ? 2.000 1.680 -14.490 1.00 90.38 88 PHE A C 1
ATOM 705 O O . PHE A 1 88 ? 2.926 1.400 -13.728 1.00 90.38 88 PHE A O 1
ATOM 712 N N . ILE A 1 89 ? 1.030 2.517 -14.160 1.00 92.50 89 ILE A N 1
ATOM 713 C CA . ILE A 1 89 ? 0.879 3.140 -12.859 1.00 92.50 89 ILE A CA 1
ATOM 714 C C . ILE A 1 89 ? -0.576 2.934 -12.479 1.00 92.50 89 ILE A C 1
ATOM 716 O O . ILE A 1 89 ? -1.481 3.333 -13.213 1.00 92.50 89 ILE A O 1
ATOM 720 N N . ALA A 1 90 ? -0.807 2.305 -11.336 1.00 91.94 90 ALA A N 1
ATOM 721 C CA . ALA A 1 90 ? -2.151 2.081 -10.841 1.00 91.94 90 ALA A CA 1
ATOM 722 C C . ALA A 1 90 ? -2.242 2.368 -9.348 1.00 91.94 90 ALA A C 1
ATOM 724 O O . ALA A 1 90 ? -1.343 2.031 -8.576 1.00 91.94 90 ALA A O 1
ATOM 725 N N . GLU A 1 91 ? -3.345 2.989 -8.944 1.00 90.12 91 GLU A N 1
ATOM 726 C CA . GLU A 1 91 ? -3.634 3.349 -7.559 1.00 90.12 91 GLU A CA 1
ATOM 727 C C . GLU A 1 91 ? -5.067 2.944 -7.218 1.00 90.12 91 GLU A C 1
ATOM 729 O O . GLU A 1 91 ? -5.996 3.172 -7.998 1.00 90.12 91 GLU A O 1
ATOM 734 N N . VAL A 1 92 ? -5.261 2.348 -6.045 1.00 87.88 92 VAL A N 1
ATOM 735 C CA . VAL A 1 92 ? -6.590 2.029 -5.517 1.00 87.88 92 VAL A CA 1
ATOM 736 C C . VAL A 1 92 ? -6.639 2.268 -4.015 1.00 87.88 92 VAL A C 1
ATOM 738 O O . VAL A 1 92 ? -5.685 1.970 -3.291 1.00 87.88 92 VAL A O 1
ATOM 741 N N . TYR A 1 93 ? -7.775 2.794 -3.565 1.00 86.25 93 TYR A N 1
ATOM 742 C CA . TYR A 1 93 ? -8.097 2.984 -2.159 1.00 86.25 93 TYR A CA 1
ATOM 743 C C . TYR A 1 93 ? -9.254 2.081 -1.738 1.00 86.25 93 TYR A C 1
ATOM 745 O O . TYR A 1 93 ? -10.217 1.875 -2.485 1.00 86.25 93 TYR A O 1
ATOM 753 N N . TYR A 1 94 ? -9.174 1.607 -0.501 1.00 85.62 94 TYR A N 1
ATOM 754 C CA . TYR A 1 94 ? -10.245 0.921 0.205 1.00 85.62 94 TYR A CA 1
ATOM 755 C C . TYR A 1 94 ? -10.509 1.674 1.495 1.00 85.62 94 TYR A C 1
ATOM 757 O O . TYR A 1 94 ? -9.573 1.958 2.238 1.00 85.62 94 TYR A O 1
ATOM 765 N N . TYR A 1 95 ? -11.776 1.975 1.753 1.00 85.62 95 TYR A N 1
ATOM 766 C CA . TYR A 1 95 ? -12.226 2.541 3.016 1.00 85.62 95 TYR A CA 1
ATOM 767 C C . TYR A 1 95 ? -13.152 1.551 3.704 1.00 85.62 95 TYR A C 1
ATOM 769 O O . TYR A 1 95 ? -14.115 1.066 3.099 1.00 85.62 95 TYR 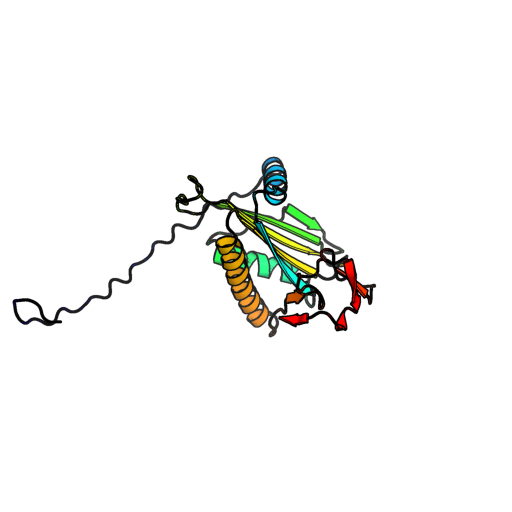A O 1
ATOM 777 N N . ILE A 1 96 ? -12.807 1.217 4.940 1.00 84.88 96 ILE A N 1
ATOM 778 C CA . ILE A 1 96 ? -13.329 0.072 5.669 1.00 84.88 96 ILE A CA 1
ATOM 779 C C . ILE A 1 96 ? -13.635 0.542 7.080 1.00 84.88 96 ILE A C 1
ATOM 781 O O . ILE A 1 96 ? -12.757 1.043 7.774 1.00 84.88 96 ILE A O 1
ATOM 785 N N . LEU A 1 97 ? -14.879 0.364 7.508 1.00 83.38 97 LEU A N 1
ATOM 786 C CA . LEU A 1 97 ? -15.253 0.574 8.900 1.00 83.38 97 LEU A CA 1
ATOM 787 C C . LEU A 1 97 ? -15.167 -0.748 9.651 1.00 83.38 97 LEU A C 1
ATOM 789 O O . LEU A 1 97 ? -15.677 -1.774 9.179 1.00 83.38 97 LEU A O 1
ATOM 793 N N . ASN A 1 98 ? -14.535 -0.716 10.821 1.00 78.69 98 ASN A N 1
ATOM 794 C CA . ASN A 1 98 ? -14.552 -1.842 11.736 1.00 78.69 98 ASN A CA 1
ATOM 795 C C . ASN A 1 98 ? -16.005 -2.163 12.130 1.00 78.69 98 ASN A C 1
ATOM 797 O O . ASN A 1 98 ? -16.867 -1.287 12.203 1.00 78.69 98 ASN A O 1
ATOM 801 N N . GLN A 1 99 ? -16.302 -3.444 12.332 1.00 73.69 99 GLN A N 1
ATOM 802 C CA . GLN A 1 99 ? -17.675 -3.903 12.564 1.00 73.69 99 GLN A CA 1
ATOM 803 C C . GLN A 1 99 ? -18.216 -3.371 13.890 1.00 73.69 99 GLN A C 1
ATOM 805 O O . GLN A 1 99 ? -19.371 -2.951 13.976 1.00 73.69 99 GLN A O 1
ATOM 810 N N . ASN A 1 100 ? -17.362 -3.375 14.909 1.00 75.50 100 ASN A N 1
ATOM 811 C CA . ASN A 1 100 ? -17.722 -2.971 16.252 1.00 75.50 100 ASN A CA 1
ATOM 812 C C . ASN A 1 100 ? -17.316 -1.521 16.491 1.00 75.50 100 ASN A C 1
ATOM 814 O O . ASN A 1 100 ? -16.293 -1.054 15.988 1.00 75.50 100 ASN A O 1
ATOM 818 N N . VAL A 1 101 ? -18.133 -0.824 17.280 1.00 80.00 101 VAL A N 1
ATOM 819 C CA . VAL A 1 101 ? -17.732 0.450 17.870 1.00 80.00 101 VAL A CA 1
ATOM 820 C C . VAL A 1 101 ? -16.558 0.166 18.787 1.00 80.00 101 VAL A C 1
ATOM 822 O O . VAL A 1 101 ? -16.649 -0.687 19.672 1.00 80.00 101 VAL A O 1
ATOM 825 N N . ASP A 1 102 ? -15.461 0.861 18.541 1.00 81.25 102 ASP A N 1
ATOM 826 C CA . ASP A 1 102 ? -14.306 0.783 19.402 1.00 81.25 102 ASP A CA 1
ATOM 827 C C . ASP A 1 102 ? -14.593 1.602 20.675 1.00 81.25 102 ASP A C 1
ATOM 829 O O . ASP A 1 102 ? -14.947 2.781 20.571 1.00 81.25 102 ASP A O 1
ATOM 833 N N . PRO A 1 103 ? -14.501 1.002 21.874 1.00 81.94 103 PRO A N 1
ATOM 834 C CA . PRO A 1 103 ? -14.846 1.680 23.120 1.00 81.94 103 PRO A CA 1
ATOM 835 C C . PRO A 1 103 ? -13.914 2.852 23.452 1.00 81.94 103 PRO A C 1
ATOM 837 O O . PRO A 1 103 ? -14.353 3.774 24.137 1.00 81.94 103 PRO A O 1
ATOM 840 N N . ASP A 1 104 ? -12.676 2.849 22.950 1.00 86.50 104 ASP A N 1
ATOM 841 C CA . ASP A 1 104 ? -11.714 3.932 23.183 1.00 86.50 104 ASP A CA 1
ATOM 842 C C . ASP A 1 104 ? -11.943 5.110 22.224 1.00 86.50 104 ASP A C 1
ATOM 844 O O . ASP A 1 104 ? -11.625 6.249 22.559 1.00 86.50 104 ASP A O 1
ATOM 848 N N . LEU A 1 105 ? -12.509 4.847 21.040 1.00 83.81 105 LEU A N 1
ATOM 849 C CA . LEU A 1 105 ? -12.813 5.872 20.032 1.00 83.81 105 LEU A CA 1
ATOM 850 C C . LEU A 1 105 ? -14.253 6.401 20.141 1.00 83.81 105 LEU A C 1
ATOM 852 O O . LEU A 1 105 ? -14.552 7.516 19.720 1.00 83.81 105 LEU A O 1
ATOM 856 N N . GLY A 1 106 ? -15.178 5.606 20.686 1.00 85.38 106 GLY A N 1
ATOM 857 C CA . GLY A 1 106 ? -16.606 5.940 20.744 1.00 85.38 106 GLY A CA 1
ATOM 858 C C . GLY A 1 106 ? -17.329 5.843 19.393 1.00 85.38 106 GLY A C 1
ATOM 859 O O . GLY A 1 106 ? -18.511 6.176 19.299 1.00 85.38 106 GLY A O 1
ATOM 860 N N . HIS A 1 107 ? -16.653 5.362 18.349 1.00 85.50 107 HIS A N 1
ATOM 861 C CA . HIS A 1 107 ? -17.214 5.084 17.026 1.00 85.50 107 HIS A CA 1
ATOM 862 C C . HIS A 1 107 ? -16.548 3.853 16.394 1.00 85.50 107 HIS A C 1
ATOM 864 O O . HIS A 1 107 ? -15.638 3.251 16.961 1.00 85.50 107 HIS A O 1
ATOM 870 N N . GLN A 1 108 ? -17.033 3.435 15.223 1.00 83.69 108 GLN A N 1
ATOM 871 C CA . GLN A 1 108 ? -16.369 2.390 14.444 1.00 83.69 108 GLN A CA 1
ATOM 872 C C . GLN A 1 108 ? -15.014 2.902 13.963 1.00 83.69 108 GLN A C 1
ATOM 874 O O . GLN A 1 108 ? -14.940 3.986 13.384 1.00 83.69 108 GLN A O 1
ATOM 879 N N . GLU A 1 109 ? -13.965 2.123 14.210 1.00 86.88 109 GLU A N 1
ATOM 880 C CA . GLU A 1 109 ? -12.623 2.468 13.753 1.00 86.88 109 GLU A CA 1
ATOM 881 C C . GLU A 1 109 ? -12.568 2.511 12.222 1.00 86.88 109 GLU A C 1
ATOM 883 O O . GLU A 1 109 ? -13.100 1.632 11.530 1.00 86.88 109 GLU A O 1
ATOM 888 N N . GLN A 1 110 ? -11.910 3.537 11.701 1.00 88.06 110 GLN A N 1
ATOM 889 C CA . GLN A 1 110 ? -11.721 3.751 10.276 1.00 88.06 110 GLN A CA 1
ATOM 890 C C . GLN A 1 110 ? -10.408 3.125 9.817 1.00 88.06 110 GLN A C 1
ATOM 892 O O . GLN A 1 110 ? -9.346 3.409 10.361 1.00 88.06 110 GLN A O 1
ATOM 897 N N . ILE A 1 111 ? -10.473 2.299 8.774 1.00 89.31 111 ILE A N 1
ATOM 898 C CA . ILE A 1 111 ? -9.317 1.643 8.167 1.00 89.31 111 ILE A CA 1
ATOM 899 C C . ILE A 1 111 ? -9.276 2.017 6.687 1.00 89.31 111 ILE A C 1
ATOM 901 O O . ILE A 1 111 ? -10.220 1.786 5.928 1.00 89.31 111 ILE A O 1
ATOM 905 N N . ILE A 1 112 ? -8.154 2.580 6.261 1.00 90.25 112 ILE A N 1
ATOM 906 C CA . ILE A 1 112 ? -7.877 2.951 4.879 1.00 90.25 112 ILE A CA 1
ATOM 907 C C . ILE A 1 112 ? -6.737 2.078 4.371 1.00 90.25 112 ILE A C 1
ATOM 909 O O . ILE A 1 112 ? -5.674 2.019 4.980 1.00 90.25 112 ILE A O 1
ATOM 913 N N . ILE A 1 113 ? -6.922 1.427 3.227 1.00 90.88 113 ILE A N 1
ATOM 914 C CA . ILE A 1 113 ? -5.847 0.699 2.546 1.00 90.88 113 ILE A CA 1
ATOM 915 C C . ILE A 1 113 ? -5.593 1.374 1.211 1.00 90.88 113 ILE A C 1
ATOM 917 O O . ILE A 1 113 ? -6.521 1.594 0.436 1.00 90.88 113 ILE A O 1
ATOM 921 N N . LYS A 1 114 ? -4.329 1.664 0.925 1.00 91.38 114 LYS A N 1
ATOM 922 C CA . LYS A 1 114 ? -3.878 2.209 -0.350 1.00 91.38 114 LYS A CA 1
ATOM 923 C C . LYS A 1 114 ? -2.886 1.250 -0.984 1.00 91.38 114 LYS A C 1
ATOM 925 O O . LYS A 1 114 ? -1.840 0.964 -0.401 1.00 91.38 114 LYS A O 1
ATOM 930 N N . VAL A 1 115 ? -3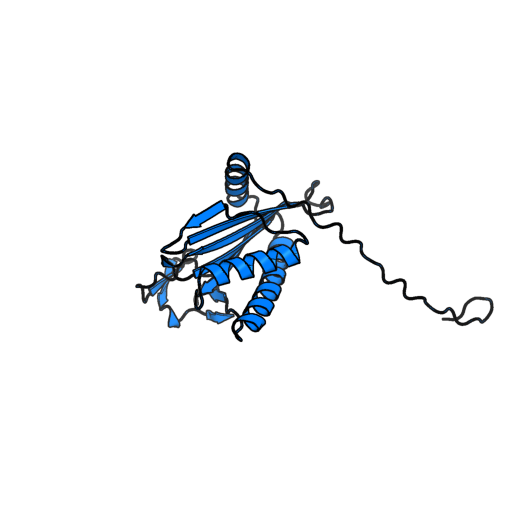.171 0.835 -2.211 1.00 91.75 115 VAL A N 1
ATOM 931 C CA . VAL A 1 115 ? -2.209 0.122 -3.055 1.00 91.75 115 VAL A CA 1
ATOM 932 C C . VAL A 1 115 ? -1.786 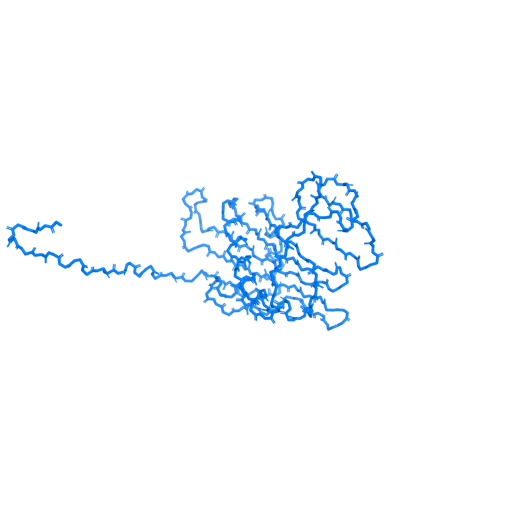1.019 -4.199 1.00 91.75 115 VAL A C 1
ATOM 934 O O . VAL A 1 115 ? -2.632 1.634 -4.849 1.00 91.75 115 VAL A O 1
ATOM 937 N N . ARG A 1 116 ? -0.480 1.056 -4.458 1.00 92.50 116 ARG A N 1
ATOM 938 C CA . ARG A 1 116 ? 0.099 1.695 -5.636 1.00 92.50 116 ARG A CA 1
ATOM 939 C C . ARG A 1 116 ? 1.120 0.764 -6.277 1.00 92.50 116 ARG A C 1
ATOM 941 O O . ARG A 1 116 ? 2.005 0.274 -5.584 1.00 92.50 116 ARG A O 1
ATOM 948 N N . VAL A 1 117 ? 1.004 0.553 -7.582 1.00 92.81 117 VAL A N 1
ATOM 949 C CA . VAL A 1 117 ? 2.069 -0.016 -8.418 1.00 92.81 117 VAL A CA 1
ATOM 950 C C . VAL A 1 117 ? 2.552 1.087 -9.340 1.00 92.81 117 VAL A C 1
ATOM 952 O O . VAL A 1 117 ? 1.729 1.783 -9.934 1.00 92.81 117 VAL A O 1
ATOM 955 N N . ASP A 1 118 ? 3.864 1.258 -9.433 1.00 91.56 118 ASP A N 1
ATOM 956 C CA . ASP A 1 118 ? 4.484 2.285 -10.258 1.00 91.56 118 ASP A CA 1
ATOM 957 C C . ASP A 1 118 ? 5.692 1.697 -10.994 1.00 91.56 118 ASP A C 1
ATOM 959 O O . ASP A 1 118 ? 6.730 1.419 -10.390 1.00 91.56 118 ASP A O 1
ATOM 963 N N . GLU A 1 119 ? 5.528 1.471 -12.300 1.00 90.56 119 GLU A N 1
ATOM 964 C CA . GLU A 1 119 ? 6.572 0.906 -13.159 1.00 90.56 119 GLU A CA 1
ATOM 965 C C . GLU A 1 119 ? 7.775 1.847 -13.306 1.00 90.56 119 GLU A C 1
ATOM 967 O O . GLU A 1 119 ? 8.904 1.369 -13.327 1.00 90.56 119 GLU A O 1
ATOM 972 N N . ILE A 1 120 ? 7.570 3.171 -13.333 1.00 87.88 120 ILE A N 1
ATOM 973 C CA . ILE A 1 120 ? 8.679 4.141 -13.437 1.00 87.88 120 ILE A CA 1
ATOM 974 C C . ILE A 1 120 ? 9.562 4.054 -12.192 1.00 87.88 120 ILE A C 1
ATOM 976 O O . ILE A 1 120 ? 10.792 4.058 -12.268 1.00 87.88 120 ILE A O 1
ATOM 980 N N . MET A 1 121 ? 8.911 3.961 -11.036 1.00 85.44 121 MET A N 1
ATOM 981 C CA . MET A 1 121 ? 9.569 3.921 -9.735 1.00 85.44 121 MET A CA 1
ATOM 982 C C . MET A 1 121 ? 9.999 2.505 -9.334 1.00 85.44 121 MET A C 1
ATOM 984 O O . MET A 1 121 ? 10.498 2.334 -8.224 1.00 85.44 121 MET A O 1
ATOM 988 N N . ASN A 1 122 ? 9.761 1.506 -10.193 1.00 86.62 122 ASN A N 1
ATOM 989 C CA . ASN A 1 122 ? 10.024 0.081 -9.986 1.00 86.62 122 ASN A CA 1
ATOM 990 C C . ASN A 1 122 ? 9.598 -0.455 -8.611 1.00 86.62 122 ASN A C 1
ATOM 992 O O . ASN A 1 122 ? 10.284 -1.286 -8.003 1.00 86.62 122 ASN A O 1
ATOM 996 N N . VAL A 1 123 ? 8.477 0.041 -8.091 1.00 88.56 123 VAL A N 1
ATOM 997 C CA . VAL A 1 123 ? 7.993 -0.322 -6.760 1.00 88.56 123 VAL A CA 1
ATOM 998 C C . VAL A 1 123 ? 6.520 -0.646 -6.769 1.00 88.56 123 VAL A C 1
ATOM 1000 O O . VAL A 1 123 ? 5.709 -0.120 -7.534 1.00 88.56 123 VAL A O 1
ATOM 1003 N N . THR A 1 124 ? 6.177 -1.489 -5.813 1.00 91.06 124 THR A N 1
ATOM 1004 C CA . THR A 1 124 ? 4.812 -1.669 -5.373 1.00 91.06 124 THR A CA 1
ATOM 1005 C C . THR A 1 124 ? 4.719 -1.351 -3.893 1.00 91.06 124 THR A C 1
ATOM 1007 O O . THR A 1 124 ? 5.529 -1.818 -3.092 1.00 91.06 124 THR A O 1
ATOM 1010 N N . THR A 1 125 ? 3.717 -0.565 -3.518 1.00 91.62 125 THR A N 1
ATOM 1011 C CA . THR A 1 125 ? 3.515 -0.110 -2.145 1.00 91.62 125 THR A CA 1
ATOM 1012 C C . THR A 1 125 ? 2.124 -0.487 -1.659 1.00 91.62 125 THR A C 1
ATOM 1014 O O . THR A 1 125 ? 1.113 -0.147 -2.279 1.00 91.62 125 THR A O 1
ATOM 1017 N N . LEU A 1 126 ? 2.083 -1.134 -0.499 1.00 92.81 126 LEU A N 1
ATOM 1018 C CA . LEU A 1 126 ? 0.887 -1.358 0.299 1.00 92.81 126 LEU A CA 1
ATOM 1019 C C . LEU A 1 126 ? 0.956 -0.444 1.522 1.00 92.81 126 LEU A C 1
ATOM 1021 O O . LEU A 1 126 ? 1.860 -0.585 2.344 1.00 92.81 126 LEU A O 1
ATOM 1025 N N . ASN A 1 127 ? 0.001 0.471 1.651 1.00 93.19 127 ASN A N 1
ATOM 1026 C CA . ASN A 1 127 ? -0.134 1.341 2.812 1.00 93.19 127 ASN A CA 1
ATOM 1027 C C . ASN A 1 127 ? -1.444 1.032 3.530 1.00 93.19 127 ASN A C 1
ATOM 1029 O O . ASN A 1 127 ? -2.466 0.779 2.890 1.00 93.19 127 ASN A O 1
ATOM 1033 N N . VAL A 1 128 ? -1.408 1.104 4.852 1.00 92.69 128 VAL A N 1
ATOM 1034 C CA . VAL A 1 128 ? -2.568 0.987 5.729 1.00 92.69 128 VAL A CA 1
ATOM 1035 C C . VAL A 1 128 ? -2.578 2.199 6.645 1.00 92.69 128 VAL A C 1
ATOM 1037 O O . VAL A 1 128 ? -1.541 2.559 7.195 1.00 92.69 128 VAL A O 1
ATOM 1040 N N . GLY A 1 129 ? -3.740 2.818 6.789 1.00 92.56 129 GLY A N 1
ATOM 1041 C CA . GLY A 1 129 ? -4.015 3.885 7.735 1.00 92.56 129 GLY A CA 1
ATOM 1042 C C . GLY A 1 129 ? -5.164 3.473 8.642 1.00 92.56 129 GLY A C 1
ATOM 1043 O O . GLY A 1 129 ? -6.153 2.943 8.141 1.00 92.56 129 GLY A O 1
ATOM 1044 N N . ALA A 1 130 ? -5.038 3.682 9.946 1.00 92.25 130 ALA A N 1
ATOM 1045 C CA . ALA A 1 130 ? -6.135 3.524 10.896 1.00 92.25 130 ALA A CA 1
ATOM 1046 C C . ALA A 1 130 ? -5.923 4.415 12.123 1.00 92.25 130 ALA A C 1
ATOM 1048 O O . ALA A 1 130 ? -4.856 5.000 12.300 1.00 92.25 130 ALA A O 1
ATOM 1049 N N . GLU A 1 131 ? -6.934 4.515 12.975 1.00 90.56 131 GLU A N 1
ATOM 1050 C CA . GLU A 1 131 ? -6.888 5.360 14.176 1.00 90.56 131 GLU A CA 1
ATOM 1051 C C . GLU A 1 131 ? -6.059 4.712 15.302 1.00 90.56 131 GLU A C 1
ATOM 1053 O O . GLU A 1 131 ? -5.532 5.417 16.163 1.00 90.56 131 GLU A O 1
ATOM 1058 N N . LYS A 1 132 ? -5.857 3.381 15.275 1.00 90.31 132 LYS A N 1
ATOM 1059 C CA . LYS A 1 132 ? -4.980 2.662 16.214 1.00 90.31 132 LYS A CA 1
ATOM 1060 C C . LYS A 1 132 ? -3.788 1.984 15.542 1.00 90.31 132 LYS A C 1
ATOM 1062 O O . LYS A 1 132 ? -3.900 1.299 14.527 1.00 90.31 132 LYS A O 1
ATOM 1067 N N . ASN A 1 133 ? -2.629 2.074 16.197 1.00 88.62 133 ASN A N 1
ATOM 1068 C CA . ASN A 1 133 ? -1.377 1.462 15.735 1.00 88.62 133 ASN A CA 1
ATOM 1069 C C . ASN A 1 133 ? -1.468 -0.076 15.643 1.00 88.62 133 ASN A C 1
ATOM 1071 O O . ASN A 1 133 ? -0.951 -0.697 14.714 1.00 88.62 133 ASN A O 1
ATOM 1075 N N . GLU A 1 134 ? -2.154 -0.705 16.596 1.00 88.50 134 GLU A N 1
ATOM 1076 C CA . GLU A 1 134 ? -2.365 -2.158 16.615 1.00 88.50 134 GLU A CA 1
ATOM 1077 C C . GLU A 1 134 ? -3.150 -2.621 15.383 1.00 88.50 134 GLU A C 1
ATOM 1079 O O . GLU A 1 134 ? -2.743 -3.573 14.710 1.00 88.50 134 GLU A O 1
ATOM 1084 N N . THR A 1 135 ? -4.208 -1.886 15.029 1.00 90.50 135 THR A N 1
ATOM 1085 C CA . THR A 1 135 ? -5.013 -2.131 13.831 1.00 90.50 135 THR A CA 1
ATOM 1086 C C . THR A 1 135 ? -4.173 -1.979 12.572 1.00 90.50 135 THR A C 1
ATOM 1088 O O . THR A 1 135 ? -4.145 -2.890 11.744 1.00 90.50 135 THR A O 1
ATOM 1091 N N . VAL A 1 136 ? -3.413 -0.887 12.447 1.00 90.88 136 VAL A N 1
ATOM 1092 C CA . VAL A 1 136 ? -2.519 -0.657 11.301 1.00 90.88 136 VAL A CA 1
ATOM 1093 C C . VAL A 1 136 ? -1.569 -1.838 11.082 1.00 90.88 136 VAL A C 1
ATOM 1095 O O . VAL A 1 136 ? -1.508 -2.396 9.982 1.00 90.88 136 VAL A O 1
ATOM 1098 N N . ASN A 1 137 ? -0.850 -2.256 12.126 1.00 88.75 137 ASN A N 1
ATOM 1099 C CA . ASN A 1 137 ? 0.138 -3.330 12.020 1.00 88.75 137 ASN A CA 1
ATOM 1100 C C . ASN A 1 137 ? -0.506 -4.696 11.774 1.00 88.75 137 ASN A C 1
ATOM 1102 O O . ASN A 1 137 ? 0.014 -5.485 10.976 1.00 88.75 137 ASN A O 1
ATOM 1106 N N . GLY A 1 138 ? -1.637 -4.975 12.427 1.00 90.00 138 GLY A N 1
ATOM 1107 C CA . GLY A 1 138 ? -2.388 -6.213 12.249 1.00 90.00 138 GLY A CA 1
ATOM 1108 C C . GLY A 1 138 ? -2.914 -6.355 10.822 1.00 90.00 138 GLY A C 1
ATOM 1109 O O . GLY A 1 138 ? -2.678 -7.375 10.171 1.00 90.00 138 GLY A O 1
ATOM 1110 N N . VAL A 1 139 ? -3.565 -5.316 10.298 1.00 91.25 139 VAL A N 1
ATOM 1111 C CA . VAL A 1 139 ? -4.106 -5.294 8.931 1.00 91.25 139 VAL A CA 1
ATOM 1112 C C . VAL A 1 139 ? -2.983 -5.413 7.902 1.00 91.25 139 VAL A C 1
ATOM 1114 O O . VAL A 1 139 ? -3.042 -6.280 7.026 1.00 91.25 139 VAL A O 1
ATOM 1117 N N . LEU A 1 140 ? -1.923 -4.610 8.039 1.00 92.00 140 LEU A N 1
ATOM 1118 C CA . LEU A 1 140 ? -0.779 -4.637 7.125 1.00 92.00 140 LEU A CA 1
ATOM 1119 C C . LEU A 1 140 ? -0.111 -6.018 7.091 1.00 92.00 140 LEU A C 1
ATOM 1121 O O . LEU A 1 140 ? 0.211 -6.515 6.014 1.00 92.00 140 LEU A O 1
ATOM 1125 N N . THR A 1 141 ? 0.066 -6.658 8.249 1.00 89.75 141 THR A N 1
ATOM 1126 C CA . THR A 1 141 ? 0.691 -7.987 8.347 1.00 89.75 141 THR A CA 1
ATOM 1127 C C . THR A 1 141 ? -0.170 -9.075 7.708 1.00 89.75 141 THR A C 1
ATOM 1129 O O . THR A 1 141 ? 0.355 -9.892 6.952 1.00 89.75 141 THR A O 1
ATOM 1132 N N . ASN A 1 142 ? -1.484 -9.071 7.946 1.00 92.50 142 ASN A N 1
ATOM 1133 C CA . ASN A 1 142 ? -2.391 -10.059 7.356 1.00 92.50 142 ASN A CA 1
ATOM 1134 C C . ASN A 1 142 ? -2.463 -9.933 5.828 1.00 92.50 142 ASN A C 1
ATOM 1136 O O . ASN A 1 142 ? -2.321 -10.926 5.114 1.00 92.50 142 ASN A O 1
ATOM 1140 N N . ILE A 1 143 ? -2.634 -8.713 5.307 1.00 91.50 143 ILE A N 1
ATOM 1141 C CA . ILE A 1 143 ? -2.661 -8.488 3.853 1.00 91.50 143 ILE A CA 1
ATOM 1142 C C . ILE A 1 143 ? -1.314 -8.864 3.236 1.00 91.50 143 ILE A C 1
ATOM 1144 O O . ILE A 1 143 ? -1.281 -9.464 2.160 1.00 91.50 143 ILE A O 1
ATOM 1148 N N . TRP A 1 144 ? -0.206 -8.567 3.918 1.00 89.44 144 TRP A N 1
ATOM 1149 C CA . TRP A 1 144 ? 1.122 -8.970 3.467 1.00 89.44 144 TRP A CA 1
ATOM 1150 C C . TRP A 1 144 ? 1.263 -10.487 3.349 1.00 89.44 144 TRP A C 1
ATOM 1152 O O . TRP A 1 144 ? 1.709 -10.969 2.312 1.00 89.44 144 TRP A O 1
ATOM 1162 N N . GLN A 1 145 ? 0.839 -11.248 4.361 1.00 90.38 145 GLN A N 1
ATOM 1163 C CA . GLN A 1 145 ? 0.865 -12.714 4.320 1.00 90.38 145 GLN A CA 1
ATOM 1164 C C . GLN A 1 145 ? 0.037 -13.257 3.150 1.00 90.38 145 GLN A C 1
ATOM 1166 O O . GLN A 1 145 ? 0.546 -14.041 2.352 1.00 90.38 145 GLN A O 1
ATOM 1171 N N . LEU A 1 146 ? -1.193 -12.765 2.976 1.00 91.75 146 LEU A N 1
ATOM 1172 C CA . LEU A 1 146 ? -2.066 -13.164 1.866 1.00 91.75 146 LEU A CA 1
ATOM 1173 C C . LEU A 1 146 ? -1.477 -12.812 0.493 1.00 91.75 146 LEU A C 1
ATOM 1175 O O . LEU A 1 146 ? -1.639 -13.565 -0.470 1.00 91.75 146 LEU A O 1
ATOM 1179 N N . THR A 1 147 ? -0.796 -11.671 0.398 1.00 90.38 147 THR A N 1
ATOM 1180 C CA . THR A 1 147 ? -0.094 -11.254 -0.820 1.00 90.38 147 THR A CA 1
ATOM 1181 C C . THR A 1 147 ? 1.077 -12.190 -1.094 1.00 90.38 147 THR A C 1
ATOM 1183 O O . THR A 1 147 ? 1.184 -12.714 -2.198 1.00 90.38 147 THR A O 1
ATOM 1186 N N . ASN A 1 148 ? 1.908 -12.474 -0.091 1.00 89.75 148 ASN A N 1
ATOM 1187 C CA . ASN A 1 148 ? 3.053 -13.371 -0.226 1.00 89.75 148 ASN A CA 1
ATOM 1188 C C . ASN A 1 148 ? 2.657 -14.794 -0.610 1.00 89.75 148 ASN A C 1
ATOM 1190 O O . ASN A 1 148 ? 3.299 -15.381 -1.475 1.00 89.75 148 ASN A O 1
ATOM 1194 N N . GLU A 1 149 ? 1.581 -15.331 -0.038 1.00 90.31 149 GLU A N 1
ATOM 1195 C CA . GLU A 1 149 ? 1.025 -16.621 -0.457 1.00 90.31 149 GLU A CA 1
ATOM 1196 C C . GLU A 1 149 ? 0.636 -16.606 -1.941 1.00 90.31 149 GLU A C 1
ATOM 1198 O O . GLU A 1 149 ? 0.989 -17.511 -2.696 1.00 90.31 149 GLU A O 1
ATOM 1203 N N . LYS A 1 150 ? -0.070 -15.560 -2.390 1.00 88.81 150 LYS A N 1
ATOM 1204 C CA . LYS A 1 150 ? -0.484 -15.419 -3.793 1.00 88.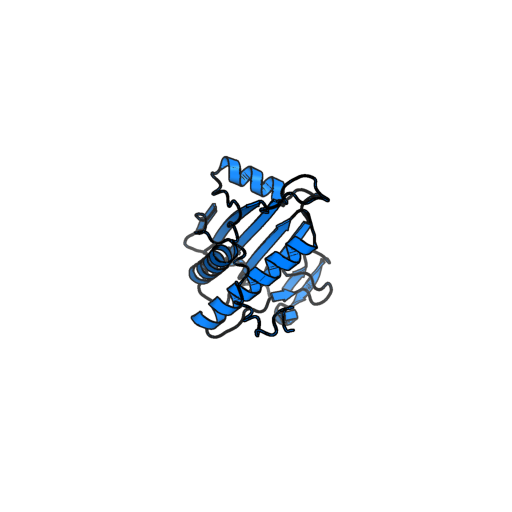81 150 LYS A CA 1
ATOM 1205 C C . LYS A 1 150 ? 0.706 -15.284 -4.738 1.00 88.81 150 LYS A C 1
ATOM 1207 O O . LYS A 1 150 ? 0.739 -15.967 -5.758 1.00 88.81 150 LYS A O 1
ATOM 1212 N N . TYR A 1 151 ? 1.683 -14.448 -4.401 1.00 88.25 151 TYR A N 1
ATOM 1213 C CA . TYR A 1 151 ? 2.903 -14.295 -5.193 1.00 88.25 151 TYR A CA 1
ATOM 1214 C C . TYR A 1 151 ? 3.719 -15.589 -5.224 1.00 88.25 151 TYR A C 1
ATOM 1216 O O . TYR A 1 151 ? 4.142 -16.004 -6.300 1.00 88.25 151 TYR A O 1
ATOM 1224 N N . GLY A 1 152 ? 3.848 -16.284 -4.092 1.00 87.94 152 GLY A N 1
ATOM 1225 C CA . GLY A 1 152 ? 4.491 -17.594 -4.017 1.00 87.94 152 GLY A CA 1
ATOM 1226 C C . GLY A 1 152 ? 3.822 -18.616 -4.934 1.00 87.94 152 GLY A C 1
ATOM 1227 O O . GLY A 1 152 ? 4.502 -19.298 -5.694 1.00 87.94 152 GLY A O 1
ATOM 1228 N N . ASN A 1 153 ? 2.490 -18.656 -4.951 1.00 87.81 153 ASN A N 1
ATOM 1229 C CA . ASN A 1 153 ? 1.734 -19.561 -5.819 1.00 87.81 153 ASN A CA 1
ATOM 1230 C C . ASN A 1 153 ? 1.858 -19.220 -7.312 1.00 87.81 153 ASN A C 1
ATOM 1232 O O . ASN A 1 153 ? 1.839 -20.115 -8.153 1.00 87.81 153 ASN A O 1
ATOM 1236 N N . VAL A 1 154 ? 1.945 -17.933 -7.658 1.00 88.38 154 VAL A N 1
ATOM 1237 C CA . VAL A 1 154 ? 1.882 -17.465 -9.053 1.00 88.38 154 VAL A CA 1
ATOM 1238 C C . VAL A 1 154 ? 3.260 -17.312 -9.698 1.00 88.38 154 VAL A C 1
ATOM 1240 O O . VAL A 1 154 ? 3.393 -17.515 -10.906 1.00 88.38 154 VAL A O 1
ATOM 1243 N N . PHE A 1 155 ? 4.273 -16.952 -8.914 1.00 86.38 155 PHE A N 1
ATOM 1244 C CA . PHE A 1 155 ? 5.631 -16.662 -9.379 1.00 86.38 155 PHE A CA 1
ATOM 1245 C C . PHE A 1 155 ? 6.703 -17.551 -8.735 1.00 86.38 155 PHE A C 1
ATOM 1247 O O . PHE A 1 155 ? 7.860 -17.490 -9.142 1.00 86.38 155 PHE A O 1
ATOM 1254 N N . GLY A 1 156 ? 6.355 -18.378 -7.743 1.00 83.94 156 GLY A N 1
ATOM 1255 C CA . GLY A 1 156 ? 7.309 -19.260 -7.065 1.00 83.94 156 GLY A CA 1
ATOM 1256 C C . GLY A 1 156 ? 8.261 -18.545 -6.101 1.00 83.94 156 GLY A C 1
ATOM 1257 O O . GLY A 1 156 ? 9.261 -19.137 -5.702 1.00 83.94 156 GLY A O 1
ATOM 1258 N N . LYS A 1 157 ? 7.987 -17.284 -5.735 1.00 79.56 157 LYS A N 1
ATOM 1259 C CA . LYS A 1 157 ? 8.807 -16.495 -4.803 1.00 79.56 157 LYS A CA 1
ATOM 1260 C C . LYS A 1 157 ? 7.960 -15.701 -3.811 1.00 79.56 157 LYS A C 1
ATOM 1262 O O . LYS A 1 157 ? 6.856 -15.272 -4.136 1.00 79.56 157 LYS A O 1
ATOM 1267 N N . SER A 1 158 ? 8.515 -15.467 -2.625 1.00 79.62 158 SER A N 1
ATOM 1268 C CA . SER A 1 158 ? 7.998 -14.505 -1.649 1.00 79.62 158 SER A CA 1
ATOM 1269 C C . SER A 1 158 ? 8.446 -13.086 -1.991 1.00 79.62 158 SER A C 1
ATOM 1271 O O . SER A 1 158 ? 9.551 -12.896 -2.497 1.00 79.62 158 SER A O 1
ATOM 1273 N N . LEU A 1 159 ? 7.614 -12.092 -1.681 1.00 82.38 159 LEU A N 1
ATOM 1274 C CA . LEU A 1 159 ? 8.041 -10.698 -1.691 1.00 82.38 159 LEU A CA 1
ATOM 1275 C C . LEU A 1 159 ? 8.853 -10.410 -0.436 1.00 82.38 159 LEU A C 1
ATOM 1277 O O . LEU A 1 159 ? 8.509 -10.864 0.660 1.00 82.38 159 LEU A O 1
ATOM 1281 N N . GLU A 1 160 ? 9.888 -9.604 -0.618 1.00 84.25 160 GLU A N 1
ATOM 1282 C CA . GLU A 1 160 ? 10.692 -9.049 0.459 1.00 84.25 160 GLU A CA 1
ATOM 1283 C C . GLU A 1 160 ? 10.401 -7.553 0.547 1.00 84.25 160 GLU A C 1
ATOM 1285 O O . GLU A 1 160 ? 10.468 -6.823 -0.449 1.00 84.25 160 GLU A O 1
ATOM 1290 N N . SER A 1 161 ? 10.047 -7.092 1.741 1.00 84.06 161 SER A N 1
ATOM 1291 C CA . SER A 1 161 ? 9.859 -5.669 1.989 1.00 84.06 161 SER A CA 1
ATOM 1292 C C . SER A 1 161 ? 11.223 -4.983 2.008 1.00 84.06 161 SER A C 1
ATOM 1294 O O . SER A 1 161 ? 12.182 -5.491 2.590 1.00 84.06 161 SER A O 1
ATOM 1296 N N . LEU A 1 162 ? 11.313 -3.820 1.371 1.00 84.50 162 LEU A N 1
ATOM 1297 C CA . LEU A 1 162 ? 12.528 -3.029 1.236 1.00 84.50 162 LEU A CA 1
ATOM 1298 C C . LEU A 1 162 ? 12.582 -1.941 2.298 1.00 84.50 162 LEU A C 1
ATOM 1300 O O . LEU A 1 162 ? 11.716 -1.064 2.348 1.00 84.50 162 LEU A O 1
ATOM 1304 N N . HIS A 1 163 ? 13.642 -1.954 3.099 1.00 86.06 163 HIS A N 1
ATOM 1305 C CA . HIS A 1 163 ? 13.818 -1.035 4.218 1.00 86.06 163 HIS A CA 1
ATOM 1306 C C . HIS A 1 163 ? 15.146 -0.284 4.147 1.00 86.06 163 HIS A C 1
ATOM 1308 O O . HIS A 1 163 ? 16.188 -0.838 3.785 1.00 86.06 163 HIS A O 1
ATOM 1314 N N . CYS A 1 164 ? 15.113 0.981 4.570 1.00 83.50 164 CYS A N 1
ATOM 1315 C CA . CYS A 1 164 ? 16.306 1.784 4.784 1.00 83.50 164 CYS A CA 1
ATOM 1316 C C . CYS A 1 164 ? 17.234 1.084 5.798 1.00 83.50 164 CYS A C 1
ATOM 1318 O O . CYS A 1 164 ? 16.785 0.742 6.899 1.00 83.50 164 CYS A O 1
ATOM 1320 N N . PRO A 1 165 ? 18.530 0.898 5.489 1.00 85.25 165 PRO A N 1
ATOM 1321 C CA . PRO A 1 165 ? 19.457 0.207 6.381 1.00 85.25 165 PRO A CA 1
ATOM 1322 C C . PRO A 1 165 ? 19.791 0.986 7.658 1.00 85.25 165 PRO A C 1
ATOM 1324 O O . PRO A 1 165 ? 20.286 0.378 8.609 1.00 85.25 165 PRO A O 1
ATOM 1327 N N . PHE A 1 166 ? 19.520 2.294 7.687 1.00 86.06 166 PHE A N 1
ATOM 1328 C CA . PHE A 1 166 ? 19.833 3.177 8.812 1.00 86.06 166 PHE A CA 1
ATOM 1329 C C . PHE A 1 166 ? 18.669 3.304 9.796 1.00 86.06 166 PHE A C 1
ATOM 1331 O O . PHE A 1 166 ? 18.849 3.077 10.988 1.00 86.06 166 PHE A O 1
ATOM 1338 N N . CYS A 1 167 ? 17.467 3.626 9.306 1.00 83.94 167 CYS A N 1
ATOM 1339 C CA . CYS A 1 167 ? 16.300 3.873 10.160 1.00 83.94 167 CYS A CA 1
ATOM 1340 C C . CYS A 1 167 ? 15.244 2.757 10.131 1.00 83.94 167 CYS A C 1
ATOM 1342 O O . CYS A 1 167 ? 14.275 2.825 10.877 1.00 83.94 167 CYS A O 1
ATOM 1344 N N . GLY A 1 168 ? 15.385 1.751 9.259 1.00 82.06 168 GLY A N 1
ATOM 1345 C CA . GLY A 1 168 ? 14.437 0.637 9.146 1.00 82.06 168 GLY A CA 1
ATOM 1346 C C . GLY A 1 168 ? 13.096 0.985 8.487 1.00 82.06 168 GLY A C 1
ATOM 1347 O O . GLY A 1 168 ? 12.242 0.114 8.357 1.00 82.06 168 GLY A O 1
ATOM 1348 N N . THR A 1 169 ? 12.888 2.227 8.046 1.00 82.88 169 THR A N 1
ATOM 1349 C CA . THR A 1 169 ? 11.651 2.648 7.368 1.00 82.88 169 THR A CA 1
ATOM 1350 C C . THR A 1 169 ? 11.554 2.033 5.974 1.00 82.88 169 THR A C 1
ATOM 1352 O O . THR A 1 169 ? 12.554 1.966 5.259 1.00 82.88 169 THR A O 1
ATOM 1355 N N . SER A 1 170 ? 10.351 1.614 5.576 1.00 81.69 170 SER A N 1
ATOM 1356 C CA . SER A 1 170 ? 10.073 1.125 4.223 1.00 81.69 170 SER A CA 1
ATOM 1357 C C . SER A 1 170 ? 10.373 2.200 3.175 1.00 81.69 170 SER A C 1
ATOM 1359 O O . SER A 1 170 ? 9.947 3.349 3.319 1.00 81.69 170 SER A O 1
ATOM 1361 N N . VAL A 1 171 ? 11.088 1.825 2.118 1.00 80.38 171 VAL A N 1
ATOM 1362 C CA . VAL A 1 171 ? 11.509 2.735 1.039 1.00 80.38 171 VAL A CA 1
ATOM 1363 C C . VAL A 1 171 ? 10.298 3.218 0.230 1.00 80.38 171 VAL A C 1
ATOM 1365 O O . VAL A 1 171 ? 9.312 2.501 0.110 1.00 80.38 171 VAL A O 1
ATOM 1368 N N . GLU A 1 172 ? 10.332 4.428 -0.327 1.00 69.75 172 GLU A N 1
ATOM 1369 C CA . GLU A 1 172 ? 9.229 4.969 -1.149 1.00 69.75 172 GLU A CA 1
ATOM 1370 C C . GLU A 1 172 ? 9.461 4.872 -2.657 1.00 69.75 172 GLU A C 1
ATOM 1372 O O . GLU A 1 172 ? 8.503 4.873 -3.423 1.00 69.75 172 GLU A O 1
ATOM 1377 N N . CYS A 1 173 ? 10.719 4.802 -3.081 1.00 63.81 173 CYS A N 1
ATOM 1378 C CA . CYS A 1 173 ? 11.115 4.935 -4.472 1.00 63.81 173 CYS A CA 1
ATOM 1379 C C . CYS A 1 173 ? 12.333 4.059 -4.774 1.00 63.81 173 CYS A C 1
ATOM 1381 O O . CYS A 1 173 ? 13.301 4.071 -4.010 1.00 63.81 173 CYS A O 1
ATOM 1383 N N . LEU A 1 174 ? 12.291 3.353 -5.905 1.00 67.00 174 LEU A N 1
ATOM 1384 C CA . LEU A 1 174 ? 13.444 2.741 -6.556 1.00 67.00 174 LEU A CA 1
ATOM 1385 C C . LEU A 1 174 ? 13.480 3.169 -8.028 1.00 67.00 174 LEU A C 1
ATOM 1387 O O . LEU A 1 174 ? 13.326 2.323 -8.909 1.00 67.00 174 LEU A O 1
ATOM 1391 N N . GLU A 1 175 ? 13.639 4.468 -8.299 1.00 63.62 175 GLU A N 1
ATOM 1392 C CA . GLU A 1 175 ? 13.811 4.970 -9.670 1.00 63.62 175 GLU A CA 1
ATOM 1393 C C . GLU A 1 175 ? 14.758 4.051 -10.455 1.00 63.62 175 GLU A C 1
ATOM 1395 O O . GLU A 1 175 ? 15.871 3.768 -10.004 1.00 63.62 175 GLU A O 1
ATOM 1400 N N . LEU A 1 176 ? 14.284 3.555 -11.605 1.00 55.03 176 LEU A N 1
ATOM 1401 C CA . LEU A 1 176 ? 14.960 2.521 -12.402 1.00 55.03 176 LEU A CA 1
ATOM 1402 C C . LEU A 1 176 ? 16.423 2.866 -12.723 1.00 55.03 176 LEU A C 1
ATOM 1404 O O . LEU A 1 176 ? 17.263 1.969 -12.782 1.00 55.03 176 LEU A O 1
ATOM 1408 N N . ASP A 1 177 ? 16.718 4.159 -12.868 1.00 57.78 177 ASP A N 1
ATOM 1409 C CA . ASP A 1 177 ? 18.018 4.677 -13.298 1.00 57.78 177 ASP A CA 1
ATOM 1410 C C . ASP A 1 177 ? 18.909 5.173 -12.140 1.00 57.78 177 ASP A C 1
ATOM 1412 O O . ASP A 1 177 ? 20.013 5.670 -12.381 1.00 57.78 177 ASP A O 1
ATOM 1416 N N . GLN A 1 178 ? 18.472 5.049 -10.878 1.00 66.88 178 GLN A N 1
ATOM 1417 C CA . GLN A 1 178 ? 19.248 5.502 -9.718 1.00 66.88 178 GLN A CA 1
ATOM 1418 C C . GLN A 1 178 ? 19.828 4.337 -8.904 1.00 66.88 178 GLN A C 1
ATOM 1420 O O . GLN A 1 178 ? 19.131 3.570 -8.243 1.00 66.88 178 GLN A O 1
ATOM 1425 N N . ASP A 1 179 ? 21.161 4.267 -8.866 1.00 75.12 179 ASP A N 1
ATOM 1426 C CA . ASP A 1 179 ? 21.915 3.324 -8.023 1.00 75.12 179 ASP A CA 1
ATOM 1427 C C . ASP A 1 179 ? 21.815 3.663 -6.519 1.00 75.12 179 ASP A C 1
ATOM 1429 O O . ASP A 1 179 ? 22.132 2.841 -5.649 1.00 75.12 179 ASP A O 1
ATOM 1433 N N . GLN A 1 180 ? 21.391 4.894 -6.211 1.00 80.44 180 GLN A N 1
ATOM 1434 C CA . GLN A 1 180 ? 21.236 5.437 -4.866 1.00 80.44 180 GLN A CA 1
ATOM 1435 C C . GLN A 1 180 ? 19.774 5.756 -4.566 1.00 80.44 180 GLN A C 1
ATOM 1437 O O . GLN A 1 180 ? 19.053 6.286 -5.399 1.00 80.44 180 GLN A O 1
ATOM 1442 N N . VAL A 1 181 ? 19.373 5.488 -3.330 1.00 80.81 181 VAL A N 1
ATOM 1443 C CA . VAL A 1 181 ? 18.036 5.729 -2.801 1.00 80.81 181 VAL A CA 1
ATOM 1444 C C . VAL A 1 181 ? 18.160 6.676 -1.615 1.00 80.81 181 VAL A C 1
ATOM 1446 O O . VAL A 1 181 ? 18.929 6.419 -0.683 1.00 80.81 181 VAL A O 1
ATOM 1449 N N . LEU A 1 182 ? 17.399 7.769 -1.643 1.00 82.44 182 LEU A N 1
ATOM 1450 C CA . LEU A 1 182 ? 17.267 8.699 -0.525 1.00 82.44 182 LEU A CA 1
ATOM 1451 C C . LEU A 1 182 ? 16.108 8.255 0.377 1.00 82.44 182 LEU A C 1
ATOM 1453 O O . LEU A 1 182 ? 14.973 8.127 -0.080 1.00 82.44 182 LEU A O 1
ATOM 1457 N N . CYS A 1 183 ? 16.377 8.037 1.663 1.00 81.94 183 CYS A N 1
ATOM 1458 C CA . CYS A 1 183 ? 15.327 7.736 2.629 1.00 81.94 183 CYS A CA 1
ATOM 1459 C C . CYS A 1 183 ? 14.521 9.002 2.954 1.00 81.94 183 CYS A C 1
ATOM 1461 O O . CYS A 1 183 ? 15.077 9.960 3.490 1.00 81.94 183 CYS A O 1
ATOM 1463 N N . SER A 1 184 ? 13.207 8.988 2.712 1.00 80.12 184 SER A N 1
ATOM 1464 C CA . SER A 1 184 ? 12.308 10.110 3.030 1.00 80.12 184 SER A CA 1
ATOM 1465 C C . SER A 1 184 ? 12.218 10.413 4.529 1.00 80.12 184 SER A C 1
ATOM 1467 O O . SER A 1 184 ? 11.936 11.545 4.907 1.00 80.12 184 SER A O 1
ATOM 1469 N N . ASN A 1 185 ? 12.484 9.421 5.386 1.00 83.75 185 ASN A N 1
ATOM 1470 C CA . ASN A 1 185 ? 12.371 9.567 6.835 1.00 83.75 185 ASN A CA 1
ATOM 1471 C C . ASN A 1 185 ? 13.651 10.107 7.494 1.00 83.75 185 ASN A C 1
ATOM 1473 O O . ASN A 1 185 ? 13.590 11.041 8.283 1.00 83.75 185 ASN A O 1
ATOM 1477 N N . CYS A 1 186 ? 14.818 9.525 7.195 1.00 82.94 186 CYS A N 1
ATOM 1478 C CA . CYS A 1 186 ? 16.078 9.914 7.845 1.00 82.94 186 CYS A CA 1
ATOM 1479 C C . CYS A 1 186 ? 17.007 10.761 6.966 1.00 82.94 186 CYS A C 1
ATOM 1481 O O . CYS A 1 186 ? 18.051 11.189 7.443 1.00 82.94 186 CYS A O 1
ATOM 1483 N N . GLY A 1 187 ? 16.671 10.978 5.690 1.00 82.31 187 GLY A N 1
ATOM 1484 C CA . GLY A 1 187 ? 17.488 11.758 4.754 1.00 82.31 187 GLY A CA 1
ATOM 1485 C C . GLY A 1 187 ? 18.795 11.083 4.322 1.00 82.31 187 GLY A C 1
ATOM 1486 O O . GLY A 1 187 ? 19.545 11.655 3.534 1.00 82.31 187 GLY A O 1
ATOM 1487 N N . GLU A 1 188 ? 19.074 9.870 4.804 1.00 85.69 188 GLU A N 1
ATOM 1488 C CA . GLU A 1 188 ? 20.278 9.129 4.431 1.00 85.69 188 GLU A CA 1
ATOM 1489 C C . GLU A 1 188 ? 20.183 8.585 3.008 1.00 85.69 188 GLU A C 1
ATOM 1491 O O . GLU A 1 188 ? 19.121 8.138 2.556 1.00 85.69 188 GLU A O 1
ATOM 1496 N N . LYS A 1 189 ? 21.323 8.580 2.316 1.00 84.25 189 LYS A N 1
ATOM 1497 C CA . LYS A 1 189 ? 21.470 7.966 0.994 1.00 84.25 189 LYS A CA 1
ATOM 1498 C C . LYS A 1 189 ? 22.116 6.597 1.138 1.00 84.25 189 LYS A C 1
ATOM 1500 O O . LYS A 1 189 ? 23.188 6.471 1.721 1.00 84.25 189 LYS A O 1
ATOM 1505 N N . CYS A 1 190 ? 21.491 5.581 0.564 1.00 82.06 190 CYS A N 1
ATOM 1506 C CA . CYS A 1 190 ? 22.022 4.219 0.519 1.00 82.06 190 CYS A CA 1
ATOM 1507 C C . CYS A 1 190 ? 22.026 3.703 -0.916 1.00 82.06 190 CYS A C 1
ATOM 1509 O O . CYS A 1 190 ? 21.249 4.168 -1.750 1.00 82.06 190 CYS A O 1
ATOM 1511 N N . ARG A 1 191 ? 22.902 2.749 -1.235 1.00 82.94 191 ARG A N 1
ATOM 1512 C CA . ARG A 1 191 ? 22.827 2.068 -2.535 1.00 82.94 191 ARG A CA 1
ATOM 1513 C C . ARG A 1 191 ? 21.645 1.106 -2.533 1.00 82.94 191 ARG A C 1
ATOM 1515 O O . ARG A 1 191 ? 21.371 0.479 -1.513 1.00 82.94 191 ARG A O 1
ATOM 1522 N N . LYS A 1 192 ? 21.008 0.884 -3.685 1.00 78.12 192 LYS A N 1
ATOM 1523 C CA . LYS A 1 192 ? 19.880 -0.065 -3.805 1.00 78.12 192 LYS A CA 1
ATOM 1524 C C . LYS A 1 192 ? 20.204 -1.463 -3.248 1.00 78.12 192 LYS A C 1
ATOM 1526 O O . LYS A 1 192 ? 19.384 -2.072 -2.570 1.00 78.12 192 LYS A O 1
ATOM 1531 N N . LYS A 1 193 ? 21.434 -1.942 -3.459 1.00 79.44 193 LYS A N 1
ATOM 1532 C CA . LYS A 1 193 ? 21.928 -3.233 -2.936 1.00 79.44 193 LYS A CA 1
ATOM 1533 C C . LYS A 1 193 ? 22.096 -3.297 -1.409 1.00 79.44 193 LYS A C 1
ATOM 1535 O O . LYS A 1 193 ? 22.292 -4.380 -0.875 1.00 79.44 193 LYS A O 1
ATOM 1540 N N . GLU A 1 194 ? 22.096 -2.156 -0.725 1.00 81.19 194 GLU A N 1
ATOM 1541 C CA . GLU A 1 194 ? 22.263 -2.047 0.733 1.00 81.19 194 GLU A CA 1
ATOM 1542 C C . GLU A 1 194 ? 20.915 -2.012 1.464 1.00 81.19 194 GLU A C 1
ATOM 1544 O O . GLU A 1 194 ? 20.883 -2.018 2.695 1.00 81.19 194 GLU A O 1
ATOM 1549 N N . LEU A 1 195 ? 19.800 -1.979 0.726 1.00 81.75 195 LEU A N 1
ATOM 1550 C CA . LEU A 1 195 ? 18.467 -2.043 1.308 1.00 81.75 195 LEU A CA 1
ATOM 1551 C C . LEU A 1 195 ? 18.269 -3.369 2.034 1.00 81.75 195 LEU A C 1
ATOM 1553 O O . LEU A 1 195 ? 18.555 -4.444 1.503 1.00 81.75 195 LEU A O 1
ATOM 1557 N N . ARG A 1 196 ? 17.751 -3.284 3.261 1.00 78.06 196 ARG A N 1
ATOM 1558 C CA . ARG A 1 196 ? 17.412 -4.474 4.037 1.00 78.06 196 ARG A CA 1
ATOM 1559 C C . ARG A 1 196 ? 16.143 -5.089 3.472 1.00 78.06 196 ARG A C 1
ATOM 1561 O O . ARG A 1 196 ? 15.194 -4.371 3.160 1.00 78.06 196 ARG A O 1
ATOM 1568 N N . ARG A 1 197 ? 16.154 -6.413 3.378 1.00 80.38 197 ARG A N 1
ATOM 1569 C CA . ARG A 1 197 ? 15.074 -7.230 2.842 1.00 80.38 197 ARG A CA 1
ATOM 1570 C C . ARG A 1 197 ? 14.515 -8.094 3.971 1.00 80.38 197 ARG A C 1
ATOM 1572 O O . ARG A 1 197 ? 15.299 -8.758 4.651 1.00 80.38 197 ARG A O 1
ATOM 1579 N N . PHE A 1 198 ? 13.207 -8.007 4.213 1.00 68.94 198 PHE A N 1
ATOM 1580 C CA . PHE A 1 198 ? 12.494 -8.716 5.286 1.00 68.94 198 PHE A CA 1
ATOM 1581 C C . PHE A 1 198 ? 11.220 -9.389 4.778 1.00 68.94 198 PHE A C 1
ATOM 1583 O O . PHE A 1 198 ? 10.585 -8.830 3.852 1.00 68.94 198 PHE A O 1
#

Sequence (198 aa):
YLDAYSKPQISTGDSLEVISKCPLIFNPGEENIAKIKQLFENSDIITAKRTFELEYDPRKSFDLLKEAIGKWTGRQVSKPTYESTKPFIAEVYYYILNQNVDPDLGHQEQIIIKVRVDEIMNVTTLNVGAEKNETVNGVLTNIWQLTNEKYGNVFGKSLESLHCPFCGTSVECLELDQDQVLCSNCGEKCRKKELRRF

Secondary structure (DSSP, 8-state):
-B-TT--B---------------EEE---HHHHHHHHHHHTSTTSEEEEEEEE--S-HHHHHHHHHHHHHHHHTSPPPPPSEE-SSS-EEEEEEEEEEEEEETTTTEEEEEEEEEEEETTTTEEEEEEEESSHHHHHHHHHHHHHHHHHHHHHHHS-----EE-TTT-PBP----TT-SEEE-TTT--EEEGGGSEE-

Organism: NCBI:txid412755

pLDDT: mean 78.26, std 15.98, range [32.34, 93.19]

Radius of gyration: 20.49 Å; chains: 1; bounding box: 49×54×58 Å

Foldseek 3Di:
DADPVRDPPPPPPPPPPPVPPQWDKDQDDPVRVVVLVVVQVDPLKDKAKFKFFQPDDLVVLQVLLQVLVCVVRVHHGHDWPDFDDPPTKTKDKIWTWAPDQDPVNNGTKIKMWMWIGGVQQRMTMIMIIISDPVCRVVVNVSSQVSSQVSCCVPPVGGTWTWADLPPRGTFDGRRVPDQWGQRPPPRDIDGSVSTDTD